Protein 8SOZ (pdb70)

Structure (mmCIF, N/CA/C/O backbone):
data_8SOZ
#
_entry.id   8SOZ
#
_cell.length_a   137.192
_cell.length_b   36.419
_cell.length_c   64.189
_cell.angle_alpha   90.00
_cell.angle_beta   108.12
_cell.angle_gamma   90.00
#
_symmetry.space_group_name_H-M   'C 1 2 1'
#
loop_
_entity.id
_entity.type
_entity.pdbx_description
1 polymer '602 single chain fragment variable'
2 polymer Interleukin-2
3 water water
#
loop_
_atom_site.group_PDB
_atom_site.id
_atom_site.type_symbol
_atom_site.label_atom_id
_atom_site.label_alt_id
_atom_site.label_comp_id
_atom_site.label_asym_id
_atom_site.label_entity_id
_atom_site.label_seq_id
_atom_site.pdbx_PDB_ins_code
_atom_site.Cartn_x
_atom_site.Cartn_y
_atom_site.Cartn_z
_atom_site.occupancy
_atom_site.B_iso_or_equiv
_atom_site.auth_seq_id
_atom_site.auth_comp_id
_atom_site.auth_asym_id
_atom_site.auth_atom_id
_atom_site.pdbx_PDB_model_num
ATOM 1 N N . GLU A 1 1 ? 33.604 27.170 19.900 1.00 55.19 1 GLU C N 1
ATOM 2 C CA . GLU A 1 1 ? 32.762 26.125 20.475 1.00 55.09 1 GLU C CA 1
ATOM 3 C C . GLU A 1 1 ? 32.644 24.934 19.531 1.00 46.85 1 GLU C C 1
ATOM 4 O O . GLU A 1 1 ? 31.943 25.004 18.522 1.00 45.96 1 GLU C O 1
ATOM 10 N N . VAL A 1 2 ? 33.313 23.840 19.888 1.00 47.20 2 VAL C N 1
ATOM 11 C CA . VAL A 1 2 ? 33.345 22.634 19.065 1.00 38.22 2 VAL C CA 1
ATOM 12 C C . VAL A 1 2 ? 32.047 21.859 19.264 1.00 38.65 2 VAL C C 1
ATOM 13 O O . VAL A 1 2 ? 31.625 21.612 20.399 1.00 40.56 2 VAL C O 1
ATOM 17 N N . GLN A 1 3 ? 31.400 21.492 18.159 1.00 33.39 3 GLN C N 1
ATOM 18 C CA . GLN A 1 3 ? 30.200 20.670 18.178 1.00 34.07 3 GLN C CA 1
ATOM 19 C C . GLN A 1 3 ? 30.212 19.711 16.996 1.00 26.27 3 GLN C C 1
ATOM 20 O O . GLN A 1 3 ? 30.618 20.095 15.900 1.00 24.71 3 GLN C O 1
ATOM 26 N N . LEU A 1 4 ? 29.738 18.476 17.222 1.00 26.09 4 LEU C N 1
ATOM 27 C CA . LEU A 1 4 ? 29.394 17.531 16.159 1.00 22.28 4 LEU C CA 1
ATOM 28 C C . LEU A 1 4 ? 27.984 17.016 16.422 1.00 25.61 4 LEU C C 1
ATOM 29 O O . LEU A 1 4 ? 27.632 16.727 17.575 1.00 26.99 4 LEU C O 1
ATOM 34 N N . GLN A 1 5 ? 27.189 16.885 15.359 1.00 22.51 5 GLN C N 1
ATOM 35 C CA . GLN A 1 5 ? 25.763 16.538 15.484 1.00 25.40 5 GLN C CA 1
ATOM 36 C C . GLN A 1 5 ? 25.390 15.511 14.418 1.00 25.77 5 GLN C C 1
ATOM 37 O O . GLN A 1 5 ? 25.391 15.836 13.224 1.00 25.14 5 GLN C O 1
ATOM 43 N N . GLU A 1 6 ? 25.041 14.286 14.828 1.00 23.73 6 GLU C N 1
ATOM 44 C CA . GLU A 1 6 ? 24.641 13.236 13.891 1.00 21.91 6 GLU C CA 1
ATOM 45 C C . GLU A 1 6 ? 23.137 13.247 13.648 1.00 26.68 6 GLU C C 1
ATOM 46 O O . GLU A 1 6 ? 22.353 13.215 14.606 1.00 26.62 6 GLU C O 1
ATOM 52 N N . SER A 1 7 ? 22.737 13.256 12.373 1.00 21.54 7 SER C N 1
ATOM 53 C CA . SER A 1 7 ? 21.332 13.088 11.988 1.00 23.42 7 SER C CA 1
ATOM 54 C C . SER A 1 7 ? 21.167 11.797 11.198 1.00 27.36 7 SER C C 1
ATOM 55 O O . SER A 1 7 ? 21.787 11.625 10.145 1.00 24.79 7 SER C O 1
ATOM 58 N N . GLY A 1 8 ? 20.314 10.902 11.691 1.00 22.73 8 GLY C N 1
ATOM 59 C CA . GLY A 1 8 ? 20.035 9.671 10.979 1.00 24.38 8 GLY C CA 1
ATOM 60 C C . GLY A 1 8 ? 18.552 9.429 10.748 1.00 28.53 8 GLY C C 1
ATOM 61 O O . GLY A 1 8 ? 17.693 10.197 11.200 1.00 28.64 8 GLY C O 1
ATOM 62 N N . PRO A 1 9 ? 18.230 8.322 10.072 1.00 24.71 9 PRO C N 1
ATOM 63 C CA . PRO A 1 9 ? 16.844 8.034 9.667 1.00 30.48 9 PRO C CA 1
ATOM 64 C C . PRO A 1 9 ? 15.953 7.403 10.730 1.00 33.46 9 PRO C C 1
ATOM 65 O O . PRO A 1 9 ? 14.750 7.233 10.476 1.00 34.57 9 PRO C O 1
ATOM 69 N N . GLY A 1 10 ? 16.484 7.073 11.904 1.00 28.22 10 GLY C N 1
ATOM 70 C CA . GLY A 1 10 ? 15.666 6.507 12.964 1.00 29.75 10 GLY C CA 1
ATOM 71 C C . GLY A 1 10 ? 15.380 5.039 12.744 1.00 30.34 10 GLY C C 1
ATOM 72 O O . GLY A 1 10 ? 15.872 4.171 13.472 1.00 29.52 10 GLY C O 1
ATOM 73 N N . LEU A 1 11 ? 14.567 4.751 11.740 1.00 29.35 11 LEU C N 1
ATOM 74 C CA . LEU A 1 11 ? 14.134 3.393 11.444 1.00 34.20 11 LEU C CA 1
ATOM 75 C C . LEU A 1 11 ? 14.372 3.155 9.959 1.00 33.83 11 LEU C C 1
ATOM 76 O O . LEU A 1 11 ? 14.033 4.014 9.139 1.00 40.75 11 LEU C O 1
ATOM 81 N N . VAL A 1 12 ? 14.983 2.014 9.614 1.00 30.87 12 VAL C N 1
ATOM 82 C CA . VAL A 1 12 ? 15.219 1.643 8.222 1.00 33.77 12 VAL C CA 1
ATOM 83 C C . VAL A 1 12 ? 14.844 0.187 8.014 1.00 36.81 12 VAL C C 1
ATOM 84 O O . VAL A 1 12 ? 15.019 -0.655 8.900 1.00 39.38 12 VAL C O 1
ATOM 88 N N . ALA A 1 13 ? 14.326 -0.109 6.808 1.00 37.09 13 ALA C N 1
ATOM 89 C CA . ALA A 1 13 ? 14.023 -1.462 6.377 1.00 41.11 13 ALA C CA 1
ATOM 90 C C . ALA A 1 13 ? 15.310 -2.207 6.018 1.00 41.29 13 ALA C C 1
ATOM 91 O O . ALA A 1 13 ? 16.276 -1.602 5.546 1.00 37.77 13 ALA C O 1
ATOM 93 N N . PRO A 1 14 ? 15.347 -3.528 6.214 1.00 42.60 14 PRO C N 1
ATOM 94 C CA . PRO A 1 14 ? 16.610 -4.258 6.018 1.00 42.57 14 PRO C CA 1
ATOM 95 C C . PRO A 1 14 ? 17.041 -4.400 4.559 1.00 47.31 14 PRO C C 1
ATOM 96 O O . PRO A 1 14 ? 18.197 -4.779 4.317 1.00 47.60 14 PRO C O 1
ATOM 100 N N . SER A 1 15 ? 16.190 -4.106 3.578 1.00 40.13 15 SER C N 1
ATOM 101 C CA . SER A 1 15 ? 16.638 -4.169 2.190 1.00 44.68 15 SER C CA 1
ATOM 102 C C . SER A 1 15 ? 17.046 -2.810 1.637 1.00 43.76 15 SER C C 1
ATOM 103 O O . SER A 1 15 ? 17.258 -2.684 0.426 1.00 46.77 15 SER C O 1
ATOM 106 N N . GLN A 1 16 ? 17.178 -1.799 2.487 1.00 38.07 16 GLN C N 1
ATOM 107 C CA . GLN A 1 16 ? 17.467 -0.437 2.061 1.00 40.46 16 GLN C CA 1
ATOM 108 C C . GLN A 1 16 ? 18.848 -0.029 2.588 1.00 36.37 16 GLN C C 1
ATOM 109 O O . GLN A 1 16 ? 19.525 -0.800 3.267 1.00 39.14 16 GLN C O 1
ATOM 115 N N . SER A 1 17 ? 19.268 1.196 2.273 1.00 33.98 17 SER C N 1
ATOM 116 C CA . SER A 1 17 ? 20.548 1.717 2.742 1.00 33.74 17 SER C CA 1
ATOM 117 C C . SER A 1 17 ? 20.351 2.624 3.957 1.00 29.70 17 SER C C 1
ATOM 118 O O . SER A 1 17 ? 19.270 3.159 4.193 1.00 36.85 17 SER C O 1
ATOM 121 N N . LEU A 1 18 ? 21.419 2.776 4.736 1.00 25.98 18 LEU C N 1
ATOM 122 C CA . LEU A 1 18 ? 21.458 3.688 5.872 1.00 26.85 18 LEU C CA 1
ATOM 123 C C . LEU A 1 18 ? 22.315 4.879 5.483 1.00 28.16 18 LEU C C 1
ATOM 124 O O . LEU A 1 18 ? 23.448 4.689 5.032 1.00 25.26 18 LEU C O 1
ATOM 129 N N . SER A 1 19 ? 21.795 6.097 5.673 1.00 23.97 19 SER C N 1
ATOM 130 C CA . SER A 1 19 ? 22.574 7.316 5.448 1.00 26.10 19 SER C CA 1
ATOM 131 C C . SER A 1 19 ? 22.518 8.199 6.687 1.00 27.07 19 SER C C 1
ATOM 132 O O . SER A 1 19 ? 21.430 8.464 7.214 1.00 24.25 19 SER C O 1
ATOM 135 N N . ILE A 1 20 ? 23.687 8.621 7.177 1.00 20.65 20 ILE C N 1
ATOM 136 C CA . ILE A 1 20 ? 23.783 9.522 8.328 1.00 21.59 20 ILE C CA 1
ATOM 137 C C . ILE A 1 20 ? 24.615 10.737 7.948 1.00 23.82 20 ILE C C 1
ATOM 138 O O . ILE A 1 20 ? 25.646 10.603 7.275 1.00 22.27 20 ILE C O 1
ATOM 143 N N . THR A 1 21 ? 24.202 11.909 8.431 1.00 19.78 21 THR C N 1
ATOM 144 C CA . THR A 1 21 ? 24.919 13.162 8.227 1.00 22.29 21 THR C CA 1
ATOM 145 C C . THR A 1 21 ? 25.489 13.661 9.552 1.00 24.27 21 THR C C 1
ATOM 146 O O . THR A 1 21 ? 24.757 13.792 10.549 1.00 26.96 21 THR C O 1
ATOM 150 N N . CYS A 1 22 ? 26.785 13.956 9.557 1.00 19.84 22 CYS C N 1
ATOM 151 C CA . CYS A 1 22 ? 27.467 14.579 10.697 1.00 19.44 22 CYS C CA 1
ATOM 152 C C . CYS A 1 22 ? 27.702 16.053 10.332 1.00 27.45 22 CYS C C 1
ATOM 153 O O . CYS A 1 22 ? 28.474 16.346 9.416 1.00 23.81 22 CYS C O 1
ATOM 156 N N . THR A 1 23 ? 27.054 16.979 11.044 1.00 24.48 23 THR C N 1
ATOM 157 C CA . THR A 1 23 ? 27.241 18.418 10.822 1.00 23.60 23 THR C CA 1
ATOM 158 C C . THR A 1 23 ? 28.141 18.955 11.933 1.00 26.07 23 THR C C 1
ATOM 159 O O . THR A 1 23 ? 27.849 18.753 13.118 1.00 25.64 23 THR C O 1
ATOM 163 N N . VAL A 1 24 ? 29.255 19.614 11.564 1.00 23.27 24 VAL C N 1
ATOM 164 C CA . VAL A 1 24 ? 30.216 20.071 12.573 1.00 23.62 24 VAL C CA 1
ATOM 165 C C . VAL A 1 24 ? 30.217 21.598 12.634 1.00 26.84 24 VAL C C 1
ATOM 166 O O . VAL A 1 24 ? 29.876 22.286 11.660 1.00 25.42 24 VAL C O 1
ATOM 170 N N . SER A 1 25 ? 30.598 22.125 13.801 1.00 25.91 25 SER C N 1
ATOM 171 C CA . SER A 1 25 ? 30.756 23.564 13.960 1.00 30.12 25 SER C CA 1
ATOM 172 C C . SER A 1 25 ? 31.932 23.851 14.877 1.00 28.54 25 SER C C 1
ATOM 173 O O . SER A 1 25 ? 32.298 23.034 15.725 1.00 28.60 25 SER C O 1
ATOM 176 N N . GLY A 1 26 ? 32.546 25.019 14.676 1.00 29.35 26 GLY C N 1
ATOM 177 C CA . GLY A 1 26 ? 33.631 25.465 15.524 1.00 31.73 26 GLY C CA 1
ATOM 178 C C . GLY A 1 26 ? 35.014 25.123 15.014 1.00 32.40 26 GLY C C 1
ATOM 179 O O . GLY A 1 26 ? 36.001 25.438 15.692 1.00 31.50 26 GLY C O 1
ATOM 180 N N . PHE A 1 27 ? 35.106 24.472 13.859 1.00 28.88 27 PHE C N 1
ATOM 181 C CA . PHE A 1 27 ? 36.351 24.038 13.239 1.00 27.42 27 PHE C CA 1
ATOM 182 C C . PHE A 1 27 ? 36.022 23.637 11.805 1.00 24.76 27 PHE C C 1
ATOM 183 O O . PHE A 1 27 ? 34.859 23.481 11.443 1.00 25.21 27 PHE C O 1
ATOM 191 N N . SER A 1 28 ? 37.071 23.450 11.002 1.00 24.54 28 SER C N 1
ATOM 192 C CA . SER A 1 28 ? 36.961 23.169 9.578 1.00 28.06 28 SER C CA 1
ATOM 193 C C . SER A 1 28 ? 37.371 21.728 9.294 1.00 20.57 28 SER C C 1
ATOM 194 O O . SER A 1 28 ? 38.341 21.227 9.883 1.00 23.66 28 SER C O 1
ATOM 197 N N . LEU A 1 29 ? 36.652 21.092 8.365 1.00 23.57 29 LEU C N 1
ATOM 198 C CA . LEU A 1 29 ? 36.986 19.741 7.918 1.00 24.06 29 LEU C CA 1
ATOM 199 C C . LEU A 1 29 ? 38.267 19.719 7.102 1.00 23.15 29 LEU C C 1
ATOM 200 O O . LEU A 1 29 ? 38.838 18.641 6.890 1.00 22.00 29 LEU C O 1
ATOM 205 N N . THR A 1 30 ? 38.727 20.884 6.635 1.00 25.76 30 THR C N 1
ATOM 206 C CA . THR A 1 30 ? 40.021 20.953 5.961 1.00 25.22 30 THR C CA 1
ATOM 207 C C . THR A 1 30 ? 41.194 20.817 6.931 1.00 29.36 30 THR C C 1
ATOM 208 O O . THR A 1 30 ? 42.336 20.669 6.476 1.00 29.06 30 THR C O 1
ATOM 212 N N . ASN A 1 31 ? 40.942 20.848 8.247 1.00 24.61 31 ASN C N 1
ATOM 213 C CA . ASN A 1 31 ? 41.987 20.807 9.261 1.00 27.22 31 ASN C CA 1
ATOM 214 C C . ASN A 1 31 ? 41.956 19.559 10.141 1.00 26.98 31 ASN C C 1
ATOM 215 O O . ASN A 1 31 ? 42.924 19.336 10.886 1.00 25.98 31 ASN C O 1
ATOM 220 N N . TYR A 1 32 ? 40.884 18.748 10.085 1.00 23.20 32 TYR C N 1
ATOM 221 C CA . TYR A 1 32 ? 40.698 17.626 11.010 1.00 23.12 32 TYR C CA 1
ATOM 222 C C . TYR A 1 32 ? 40.124 16.403 10.307 1.00 23.42 32 TYR C C 1
ATOM 223 O O . TYR A 1 32 ? 39.225 16.524 9.460 1.00 22.48 32 TYR C O 1
ATOM 232 N N . ASP A 1 33 ? 40.635 15.231 10.691 1.00 20.23 33 ASP C N 1
ATOM 233 C CA . ASP A 1 33 ? 40.073 13.950 10.271 1.00 21.70 33 ASP C CA 1
ATOM 234 C C . ASP A 1 33 ? 38.806 13.669 11.090 1.00 19.38 33 ASP C C 1
ATOM 235 O O . ASP A 1 33 ? 38.736 14.051 12.258 1.00 19.11 33 ASP C O 1
ATOM 240 N N . ILE A 1 34 ? 37.837 12.956 10.490 1.00 15.50 34 ILE C N 1
ATOM 241 C CA . ILE A 1 34 ? 36.579 12.558 11.171 1.00 14.71 34 ILE C CA 1
ATOM 242 C C . ILE A 1 34 ? 36.442 11.032 11.126 1.00 16.97 34 ILE C C 1
ATOM 243 O O . ILE A 1 34 ? 36.370 10.441 10.035 1.00 17.65 34 ILE C O 1
ATOM 248 N N . SER A 1 35 ? 36.290 10.403 12.294 1.00 17.99 35 SER C N 1
ATOM 249 C CA . SER A 1 35 ? 36.014 8.968 12.366 1.00 17.52 35 SER C CA 1
ATOM 250 C C . SER A 1 35 ? 34.521 8.713 12.571 1.00 19.29 35 SER C C 1
ATOM 251 O O . SER A 1 35 ? 33.806 9.545 13.136 1.00 20.23 35 SER C O 1
ATOM 254 N N . TRP A 1 36 ? 34.055 7.545 12.126 1.00 17.38 36 TRP C N 1
ATOM 255 C CA . TRP A 1 36 ? 32.716 7.053 12.453 1.00 19.62 36 TRP C CA 1
ATOM 256 C C . TRP A 1 36 ? 32.855 5.822 13.346 1.00 21.14 36 TRP C C 1
ATOM 257 O O . TRP A 1 36 ? 33.678 4.951 13.080 1.00 21.01 36 TRP C O 1
ATOM 268 N N . ILE A 1 37 ? 32.082 5.774 14.436 1.00 18.34 37 ILE C N 1
ATOM 269 C CA . ILE A 1 37 ? 32.083 4.667 15.388 1.00 19.79 37 ILE C CA 1
ATOM 270 C C . ILE A 1 37 ? 30.647 4.238 15.656 1.00 22.75 37 ILE C C 1
ATOM 271 O O . ILE A 1 37 ? 29.708 5.007 15.445 1.00 22.62 37 ILE C O 1
ATOM 276 N N . ARG A 1 38 ? 30.459 2.969 16.041 1.00 24.75 38 ARG C N 1
ATOM 277 C CA . ARG A 1 38 ? 29.112 2.525 16.391 1.00 20.72 38 ARG C CA 1
ATOM 278 C C . ARG A 1 38 ? 29.142 1.639 17.628 1.00 25.09 38 ARG C C 1
ATOM 279 O O . ARG A 1 38 ? 30.192 1.157 18.060 1.00 24.57 38 ARG C O 1
ATOM 287 N N . GLN A 1 39 ? 27.951 1.457 18.210 1.00 23.82 39 GLN C N 1
ATOM 288 C CA . GLN A 1 39 ? 27.792 0.730 19.467 1.00 26.49 39 GLN C CA 1
ATOM 289 C C . GLN A 1 39 ? 26.444 0.039 19.430 1.00 27.69 39 GLN C C 1
ATOM 290 O O . GLN A 1 39 ? 25.405 0.669 19.682 1.00 26.45 39 GLN C O 1
ATOM 296 N N . PRO A 1 40 ? 26.418 -1.251 19.114 1.00 29.59 40 PRO C N 1
ATOM 297 C CA . PRO A 1 40 ? 25.171 -2.003 19.204 1.00 29.67 40 PRO C CA 1
ATOM 298 C C . PRO A 1 40 ? 24.684 -2.018 20.637 1.00 34.71 40 PRO C C 1
ATOM 299 O O . PRO A 1 40 ? 25.494 -2.046 21.577 1.00 32.69 40 PRO C O 1
ATOM 303 N N . PRO A 1 41 ? 23.372 -1.963 20.850 1.00 39.10 41 PRO C N 1
ATOM 304 C CA . PRO A 1 41 ? 22.852 -1.943 22.223 1.00 40.28 41 PRO C CA 1
ATOM 305 C C . PRO A 1 41 ? 23.445 -3.075 23.054 1.00 39.91 41 PRO C C 1
ATOM 306 O O . PRO A 1 41 ? 23.520 -4.226 22.613 1.00 39.53 41 PRO C O 1
ATOM 310 N N . GLY A 1 42 ? 23.936 -2.712 24.240 1.00 41.44 42 GLY C N 1
ATOM 311 C CA . GLY A 1 42 ? 24.542 -3.638 25.180 1.00 45.10 42 GLY C CA 1
ATOM 312 C C . GLY A 1 42 ? 25.934 -4.127 24.841 1.00 43.66 42 GLY C C 1
ATOM 313 O O . GLY A 1 42 ? 26.459 -4.980 25.560 1.00 44.49 42 GLY C O 1
ATOM 314 N N . LYS A 1 43 ? 26.557 -3.622 23.781 1.00 36.52 43 LYS C N 1
ATOM 315 C CA . LYS A 1 43 ? 27.848 -4.122 23.311 1.00 36.80 43 LYS C CA 1
ATOM 316 C C . LYS A 1 43 ? 28.916 -3.024 23.426 1.00 30.06 43 LYS C C 1
ATOM 317 O O . LYS A 1 43 ? 28.664 -1.916 23.914 1.00 35.42 43 LYS C O 1
ATOM 323 N N . GLY A 1 44 ? 30.130 -3.346 22.986 1.00 32.82 44 GLY C N 1
ATOM 324 C CA . GLY A 1 44 ? 31.230 -2.404 23.045 1.00 28.88 44 GLY C CA 1
ATOM 325 C C . GLY A 1 44 ? 31.261 -1.457 21.853 1.00 28.00 44 GLY C C 1
ATOM 326 O O . GLY A 1 44 ? 30.435 -1.514 20.948 1.00 28.61 44 GLY C O 1
ATOM 327 N N . LEU A 1 45 ? 32.241 -0.561 21.881 1.00 24.35 45 LEU C N 1
ATOM 328 C CA . LEU A 1 45 ? 32.467 0.389 20.800 1.00 27.63 45 LEU C CA 1
ATOM 329 C C . LEU A 1 45 ? 33.260 -0.259 19.677 1.00 25.42 45 LEU C C 1
ATOM 330 O O . LEU A 1 45 ? 34.201 -1.017 19.932 1.00 26.02 45 LEU C O 1
ATOM 335 N N . GLU A 1 46 ? 32.895 0.055 18.430 1.00 23.05 46 GLU C N 1
ATOM 336 C CA . GLU A 1 46 ? 33.702 -0.387 17.295 1.00 24.77 46 GLU C CA 1
ATOM 337 C C . GLU A 1 46 ? 33.910 0.732 16.278 1.00 22.44 46 GLU C C 1
ATOM 338 O O . GLU A 1 46 ? 32.967 1.426 15.900 1.00 22.83 46 GLU C O 1
ATOM 344 N N . TRP A 1 47 ? 35.159 0.883 15.847 1.00 22.25 47 TRP C N 1
ATOM 345 C CA . TRP A 1 47 ? 35.540 1.866 14.834 1.00 21.26 47 TRP C CA 1
ATOM 346 C C . TRP A 1 47 ? 35.153 1.384 13.435 1.00 25.45 47 TRP C C 1
ATOM 347 O O . TRP A 1 47 ? 35.493 0.260 13.054 1.00 25.71 47 TRP C O 1
ATOM 358 N N . LEU A 1 48 ? 34.472 2.239 12.659 1.00 20.67 48 LEU C N 1
ATOM 359 C CA . LEU A 1 48 ? 34.037 1.902 11.301 1.00 21.54 48 LEU C CA 1
ATOM 360 C C . LEU A 1 48 ? 34.956 2.449 10.216 1.00 21.52 48 LEU C C 1
ATOM 361 O O . LEU A 1 48 ? 35.167 1.787 9.187 1.00 21.33 48 LEU C O 1
ATOM 366 N N . GLY A 1 49 ? 35.473 3.657 10.387 1.00 19.58 49 GLY C N 1
ATOM 367 C CA . GLY A 1 49 ? 36.341 4.217 9.368 1.00 19.60 49 GLY C CA 1
ATOM 368 C C . GLY A 1 49 ? 36.586 5.678 9.666 1.00 21.26 49 GLY C C 1
ATOM 369 O O . GLY A 1 49 ? 36.053 6.233 10.628 1.00 19.82 49 GLY C O 1
ATOM 370 N N . VAL A 1 50 ? 37.420 6.285 8.818 1.00 19.22 50 VAL C N 1
ATOM 371 C CA . VAL A 1 50 ? 37.820 7.682 8.969 1.00 18.73 50 VAL C CA 1
ATOM 372 C C . VAL A 1 50 ? 37.884 8.325 7.587 1.00 19.04 50 VAL C C 1
ATOM 373 O O . VAL A 1 50 ? 38.249 7.678 6.602 1.00 22.25 50 VAL C O 1
ATOM 377 N N . ILE A 1 51 ? 37.571 9.620 7.516 1.00 18.88 51 ILE C N 1
ATOM 378 C CA . ILE A 1 51 ? 37.800 10.397 6.292 1.00 17.55 51 ILE C CA 1
ATOM 379 C C . ILE A 1 51 ? 38.851 11.463 6.609 1.00 18.36 51 ILE C C 1
ATOM 380 O O . ILE A 1 51 ? 38.674 12.278 7.517 1.00 18.50 51 ILE C O 1
ATOM 385 N N . TRP A 1 52 ? 39.968 11.432 5.864 1.00 18.50 52 TRP C N 1
ATOM 386 C CA . TRP A 1 52 ? 41.130 12.256 6.147 1.00 20.90 52 TRP C CA 1
ATOM 387 C C . TRP A 1 52 ? 40.888 13.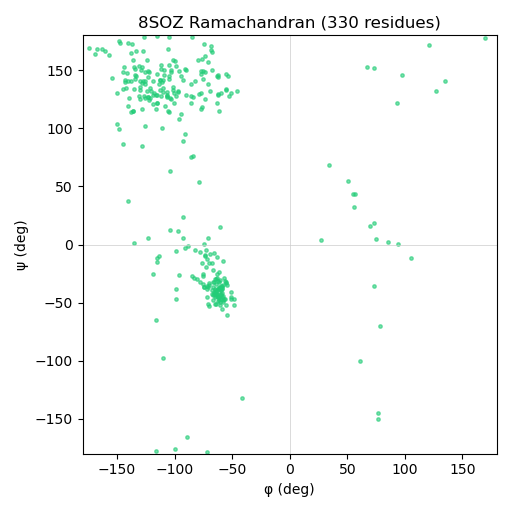702 5.703 1.00 19.64 52 TRP C C 1
ATOM 388 O O . TRP A 1 52 ? 40.024 13.978 4.866 1.00 21.51 52 TRP C O 1
ATOM 399 N N . THR A 1 53 ? 41.681 14.620 6.273 1.00 19.92 53 THR C N 1
ATOM 400 C CA . THR A 1 53 ? 41.578 16.027 5.876 1.00 21.68 53 THR C CA 1
ATOM 401 C C . THR A 1 53 ? 41.652 16.166 4.361 1.00 24.45 53 THR C C 1
ATOM 402 O O . THR A 1 53 ? 40.823 16.857 3.760 1.00 22.55 53 THR C O 1
ATOM 406 N N . GLY A 1 54 ? 42.603 15.462 3.725 1.00 21.04 54 GLY C N 1
ATOM 407 C CA . GLY A 1 54 ? 42.763 15.522 2.266 1.00 22.99 54 GLY C CA 1
ATOM 408 C C . GLY A 1 54 ? 41.688 14.807 1.440 1.00 23.58 54 GLY C C 1
ATOM 409 O O . GLY A 1 54 ? 41.721 14.896 0.203 1.00 24.58 54 GLY C O 1
ATOM 410 N N . GLY A 1 55 ? 40.741 14.100 2.074 1.00 19.97 55 GLY C N 1
ATOM 411 C CA . GLY A 1 55 ? 39.584 13.582 1.382 1.00 18.77 55 GLY C CA 1
ATOM 412 C C . GLY A 1 55 ? 39.590 12.096 1.121 1.00 20.73 55 GLY C C 1
ATOM 413 O O . GLY A 1 55 ? 38.547 11.555 0.727 1.00 23.18 55 GLY C O 1
ATOM 414 N N . GLY A 1 56 ? 40.708 11.419 1.323 1.00 20.58 56 GLY C N 1
ATOM 415 C CA . GLY A 1 56 ? 40.698 9.966 1.231 1.00 24.01 56 GLY C CA 1
ATOM 416 C C . GLY A 1 56 ? 40.039 9.348 2.452 1.00 24.53 56 GLY C C 1
ATOM 417 O O . GLY A 1 56 ? 39.740 10.027 3.433 1.00 22.15 56 GLY C O 1
ATOM 418 N N . THR A 1 57 ? 39.839 8.031 2.399 1.00 20.36 57 THR C N 1
ATOM 419 C CA . THR A 1 57 ? 39.182 7.289 3.480 1.00 22.33 57 THR C CA 1
ATOM 420 C C . THR A 1 57 ? 39.939 6.007 3.802 1.00 27.50 57 THR C C 1
ATOM 421 O O . THR A 1 57 ? 40.623 5.423 2.944 1.00 26.71 57 THR C O 1
ATOM 425 N N . ASN A 1 58 ? 39.804 5.564 5.048 1.00 19.89 58 ASN C N 1
ATOM 426 C CA . ASN A 1 58 ? 40.241 4.243 5.470 1.00 19.17 58 ASN C CA 1
ATOM 427 C C . ASN A 1 58 ? 39.095 3.595 6.219 1.00 23.09 58 ASN C C 1
ATOM 428 O O . ASN A 1 58 ? 38.381 4.266 6.975 1.00 22.63 58 ASN C O 1
ATOM 433 N N . TYR A 1 59 ? 38.914 2.288 5.998 1.00 21.62 59 TYR C N 1
ATOM 434 C CA . TYR A 1 59 ? 37.719 1.603 6.457 1.00 20.54 59 TYR C CA 1
ATOM 435 C C . TYR A 1 59 ? 38.115 0.403 7.303 1.00 21.73 59 TYR C C 1
ATOM 436 O O . TYR A 1 59 ? 39.152 -0.225 7.061 1.00 24.85 59 TYR C O 1
ATOM 445 N N . ASN A 1 60 ? 37.271 0.076 8.287 1.00 24.34 60 ASN C N 1
ATOM 446 C CA . ASN A 1 60 ? 37.360 -1.208 8.985 1.00 22.73 60 ASN C CA 1
ATOM 447 C C . ASN A 1 60 ? 37.190 -2.353 7.979 1.00 27.03 60 ASN C C 1
ATOM 448 O O . ASN A 1 60 ? 36.244 -2.357 7.189 1.00 23.91 60 ASN C O 1
ATOM 453 N N . SER A 1 61 ? 38.116 -3.325 8.022 1.00 29.06 61 SER C N 1
ATOM 454 C CA . SER A 1 61 ? 38.149 -4.409 7.036 1.00 30.73 61 SER C CA 1
ATOM 455 C C . SER A 1 61 ? 36.840 -5.178 6.936 1.00 31.17 61 SER C C 1
ATOM 456 O O . SER A 1 61 ? 36.494 -5.672 5.854 1.00 34.17 61 SER C O 1
ATOM 459 N N . GLY A 1 62 ? 36.102 -5.308 8.040 1.00 31.19 62 GLY C N 1
ATOM 460 C CA . GLY A 1 62 ? 34.876 -6.078 8.010 1.00 30.18 62 GLY C CA 1
ATOM 461 C C . GLY A 1 62 ? 33.699 -5.390 7.359 1.00 33.05 62 GLY C C 1
ATOM 462 O O . GLY A 1 62 ? 32.713 -6.061 7.029 1.00 35.64 62 GLY C O 1
ATOM 463 N N . PHE A 1 63 ? 33.772 -4.069 7.167 1.00 27.25 63 PHE C N 1
ATOM 464 C CA . PHE A 1 63 ? 32.692 -3.287 6.583 1.00 26.63 63 PHE C CA 1
ATOM 465 C C . PHE A 1 63 ? 33.052 -2.692 5.227 1.00 25.18 63 PHE C C 1
ATOM 466 O O . PHE A 1 63 ? 32.160 -2.174 4.558 1.00 24.68 63 PHE C O 1
ATOM 474 N N . MET A 1 64 ? 34.328 -2.753 4.812 1.00 21.52 64 MET C N 1
ATOM 475 C CA . MET A 1 64 ? 34.812 -1.905 3.723 1.00 21.23 64 MET C CA 1
ATOM 476 C C . MET A 1 64 ? 33.897 -1.938 2.497 1.00 21.41 64 MET C C 1
ATOM 477 O O . MET A 1 64 ? 33.512 -0.890 1.963 1.00 21.18 64 MET C O 1
ATOM 482 N N . SER A 1 65 ? 33.571 -3.137 2.000 1.00 18.98 65 SER C N 1
ATOM 483 C CA . SER A 1 65 ? 32.891 -3.204 0.716 1.00 18.59 65 SER C CA 1
ATOM 484 C C . SER A 1 65 ? 31.477 -2.615 0.745 1.00 18.31 65 SER C C 1
ATOM 485 O O . SER A 1 65 ? 30.971 -2.230 -0.310 1.00 21.70 65 SER C O 1
ATOM 488 N N . ARG A 1 66 ? 30.828 -2.511 1.911 1.00 18.96 66 ARG C N 1
ATOM 489 C CA . ARG A 1 66 ? 29.479 -1.951 1.936 1.00 19.94 66 ARG C CA 1
ATOM 490 C C . ARG A 1 66 ? 29.406 -0.511 2.466 1.00 18.74 66 ARG C C 1
ATOM 491 O O . ARG A 1 66 ? 28.294 -0.003 2.669 1.00 21.96 66 ARG C O 1
ATOM 499 N N . LEU A 1 67 ? 30.530 0.179 2.604 1.00 20.19 67 LEU C N 1
ATOM 500 C CA . LEU A 1 67 ? 30.581 1.509 3.196 1.00 21.91 67 LEU C CA 1
ATOM 501 C C . LEU A 1 67 ? 31.031 2.548 2.172 1.00 24.90 67 LEU C C 1
ATOM 502 O O . LEU A 1 67 ? 31.863 2.276 1.298 1.00 25.36 67 LEU C O 1
ATOM 507 N N . SER A 1 68 ? 30.494 3.758 2.301 1.00 20.45 68 SER C N 1
ATOM 508 C CA . SER A 1 68 ? 30.977 4.912 1.558 1.00 21.27 68 SER C CA 1
ATOM 509 C C . SER A 1 68 ? 30.940 6.098 2.509 1.00 25.16 68 SER C C 1
ATOM 510 O O . SER A 1 68 ? 29.874 6.429 3.037 1.00 26.32 68 SER C O 1
ATOM 513 N N . ILE A 1 69 ? 32.102 6.698 2.757 1.00 21.49 69 ILE C N 1
ATOM 514 C CA . ILE A 1 69 ? 32.222 7.910 3.568 1.00 17.09 69 ILE C CA 1
ATOM 515 C C . ILE A 1 69 ? 32.723 9.036 2.678 1.00 22.88 69 ILE C C 1
ATOM 516 O O . ILE A 1 69 ? 33.738 8.882 1.974 1.00 21.53 69 ILE C O 1
ATOM 521 N N . THR A 1 70 ? 32.014 10.163 2.711 1.00 20.29 70 THR C N 1
ATOM 522 C CA . THR A 1 70 ? 32.334 11.324 1.880 1.00 17.31 70 THR C CA 1
ATOM 523 C C . THR A 1 70 ? 32.114 12.573 2.712 1.00 22.58 70 THR C C 1
ATOM 524 O O . THR A 1 70 ? 31.593 12.511 3.829 1.00 19.74 70 THR C O 1
ATOM 528 N N . LYS A 1 71 ? 32.494 13.726 2.150 1.00 19.09 71 LYS C N 1
ATOM 529 C CA . LYS A 1 71 ? 32.280 14.965 2.888 1.00 18.51 71 LYS C CA 1
ATOM 530 C C . LYS A 1 71 ? 32.224 16.151 1.956 1.00 21.08 71 LYS C C 1
ATOM 531 O O . LYS A 1 71 ? 32.660 16.104 0.797 1.00 22.91 71 LYS C O 1
ATOM 537 N N . ASP A 1 72 ? 31.687 17.230 2.515 1.00 21.04 72 ASP C N 1
ATOM 538 C CA . ASP A 1 72 ? 31.507 18.514 1.848 1.00 21.95 72 ASP C CA 1
ATOM 539 C C . ASP A 1 72 ? 32.190 19.540 2.754 1.00 26.65 72 ASP C C 1
ATOM 540 O O . ASP A 1 72 ? 31.641 19.919 3.793 1.00 24.00 72 ASP C O 1
ATOM 545 N N . ASN A 1 73 ? 33.404 19.963 2.375 1.00 22.68 73 ASN C N 1
ATOM 546 C CA . ASN A 1 73 ? 34.195 20.838 3.240 1.00 23.45 73 ASN C CA 1
ATOM 547 C C . ASN A 1 73 ? 33.500 22.182 3.427 1.00 28.08 73 ASN C C 1
ATOM 548 O O . ASN A 1 73 ? 33.657 22.831 4.467 1.00 29.26 73 ASN C O 1
ATOM 553 N N . SER A 1 74 ? 32.725 22.615 2.426 1.00 28.18 74 SER C N 1
ATOM 554 C CA . SER A 1 74 ? 32.101 23.930 2.474 1.00 25.83 74 SER C CA 1
ATOM 555 C C . SER A 1 74 ? 30.835 23.940 3.311 1.00 29.00 74 SER C C 1
ATOM 556 O O . SER A 1 74 ? 30.488 24.986 3.865 1.00 27.95 74 SER C O 1
ATOM 559 N N . LYS A 1 75 ? 30.124 22.817 3.386 1.00 25.93 75 LYS C N 1
ATOM 560 C CA . LYS A 1 75 ? 28.942 22.706 4.244 1.00 23.65 75 LYS C CA 1
ATOM 561 C C . LYS A 1 75 ? 29.264 22.200 5.649 1.00 27.56 75 LYS C C 1
ATOM 562 O O . LYS A 1 75 ? 28.353 22.134 6.489 1.00 26.37 75 LYS C O 1
ATOM 568 N N . SER A 1 76 ? 30.525 21.864 5.923 1.00 23.65 76 SER C N 1
ATOM 569 C CA . SER A 1 76 ? 30.945 21.277 7.202 1.00 25.05 76 SER C CA 1
ATOM 570 C C . SER A 1 76 ? 30.146 20.014 7.520 1.00 26.08 76 SER C C 1
ATOM 571 O O . SER A 1 76 ? 29.711 19.810 8.656 1.00 26.31 76 SER C O 1
ATOM 574 N N . GLN A 1 77 ? 29.955 19.158 6.517 1.00 22.19 77 GLN C N 1
ATOM 575 C CA . GLN A 1 77 ? 29.173 17.945 6.694 1.00 21.63 77 GLN C CA 1
ATOM 576 C C . GLN A 1 77 ? 29.959 16.730 6.239 1.00 24.89 77 GLN C C 1
ATOM 577 O O . GLN A 1 77 ? 30.653 16.788 5.222 1.00 20.85 77 GLN C O 1
ATOM 583 N N . VAL A 1 78 ? 29.837 15.632 6.996 1.00 21.91 78 VAL C N 1
ATOM 584 C CA . VAL A 1 78 ? 30.394 14.326 6.633 1.00 20.29 78 VAL C CA 1
ATOM 585 C C . VAL A 1 78 ? 29.230 13.353 6.510 1.00 22.39 78 VAL C C 1
ATOM 586 O O . VAL A 1 78 ? 28.298 13.387 7.324 1.00 19.31 78 VAL C O 1
ATOM 590 N N . PHE A 1 79 ? 29.297 12.464 5.518 1.00 19.97 79 PHE C N 1
ATOM 591 C CA . PHE A 1 79 ? 28.210 11.556 5.170 1.00 22.15 79 PHE C CA 1
ATOM 592 C C . PHE A 1 79 ? 28.692 10.114 5.282 1.00 24.11 79 PHE C C 1
ATOM 593 O O . PHE A 1 79 ? 29.725 9.750 4.708 1.00 25.91 79 PHE C O 1
ATOM 601 N N . LEU A 1 80 ? 27.967 9.304 6.047 1.00 18.22 80 LEU C N 1
ATOM 602 C CA . LEU A 1 80 ? 28.179 7.861 6.104 1.00 21.89 80 LEU C CA 1
ATOM 603 C C . LEU A 1 80 ? 27.037 7.183 5.370 1.00 20.53 80 LEU C C 1
ATOM 604 O O . LEU A 1 80 ? 25.869 7.455 5.662 1.00 21.56 80 LEU C O 1
ATOM 609 N N . LYS A 1 81 ? 27.356 6.307 4.407 1.00 19.43 81 LYS C N 1
ATOM 610 C CA . LYS A 1 81 ? 26.339 5.502 3.747 1.00 22.98 81 LYS C CA 1
ATOM 611 C C . LYS A 1 81 ? 26.733 4.037 3.905 1.00 22.14 81 LYS C C 1
ATOM 612 O O . LYS A 1 81 ? 27.903 3.690 3.722 1.00 24.28 81 LYS C O 1
ATOM 618 N N . MET A 1 82 ? 25.780 3.195 4.322 1.00 19.52 82 MET C N 1
ATOM 619 C CA . MET A 1 82 ? 26.037 1.772 4.519 1.00 21.66 82 MET C CA 1
ATOM 620 C C . MET A 1 82 ? 24.959 0.957 3.828 1.00 26.16 82 MET C C 1
ATOM 621 O O . MET A 1 82 ? 23.758 1.203 4.022 1.00 26.03 82 MET C O 1
ATOM 626 N N . ASN A 1 83 ? 25.393 0.014 2.991 1.00 25.50 83 ASN C N 1
ATOM 627 C CA . ASN A 1 83 ? 24.506 -0.815 2.182 1.00 27.96 83 ASN C CA 1
ATOM 628 C C . ASN A 1 83 ? 24.422 -2.230 2.772 1.00 25.93 83 ASN C C 1
ATOM 629 O O . ASN A 1 83 ? 25.063 -2.557 3.781 1.00 25.32 83 ASN C O 1
ATOM 634 N N . SER A 1 84 ? 23.603 -3.075 2.130 1.00 34.07 84 SER C N 1
ATOM 635 C CA . SER A 1 84 ? 23.462 -4.488 2.514 1.00 35.75 84 SER C CA 1
ATOM 636 C C . SER A 1 84 ? 23.202 -4.637 4.009 1.00 31.97 84 SER C C 1
ATOM 637 O O . SER A 1 84 ? 23.929 -5.334 4.729 1.00 33.09 84 SER C O 1
ATOM 640 N N . LEU A 1 85 ? 22.172 -3.947 4.485 1.00 38.19 85 LEU C N 1
ATOM 641 C CA . LEU A 1 85 ? 21.963 -3.867 5.921 1.00 35.61 85 LEU C CA 1
ATOM 642 C C . LEU A 1 85 ? 21.579 -5.219 6.494 1.00 42.80 85 LEU C C 1
ATOM 643 O O . LEU A 1 85 ? 20.969 -6.058 5.825 1.00 45.31 85 LEU C O 1
ATOM 648 N N . GLN A 1 86 ? 21.964 -5.425 7.747 1.00 45.21 86 GLN C N 1
ATOM 649 C CA . GLN A 1 86 ? 21.549 -6.569 8.533 1.00 45.43 86 GLN C CA 1
ATOM 650 C C . GLN A 1 86 ? 20.890 -6.061 9.807 1.00 49.56 86 GLN C C 1
ATOM 651 O O . GLN A 1 86 ? 21.091 -4.913 10.214 1.00 39.33 86 GLN C O 1
ATOM 657 N N . THR A 1 87 ? 20.072 -6.918 10.427 1.00 47.44 87 THR C N 1
ATOM 658 C CA . THR A 1 87 ? 19.563 -6.578 11.750 1.00 46.60 87 THR C CA 1
ATOM 659 C C . THR A 1 87 ? 20.711 -6.317 12.724 1.00 42.57 87 THR C C 1
ATOM 660 O O . THR A 1 87 ? 20.576 -5.495 13.634 1.00 44.10 87 THR C O 1
ATOM 664 N N . ASP A 1 88 ? 21.865 -6.963 12.511 1.00 46.57 88 ASP C N 1
ATOM 665 C CA . ASP A 1 88 ? 23.063 -6.696 13.307 1.00 44.20 88 ASP C CA 1
ATOM 666 C C . ASP A 1 88 ? 23.509 -5.236 13.265 1.00 38.90 88 ASP C C 1
ATOM 667 O O . ASP A 1 88 ? 24.341 -4.838 14.087 1.00 36.94 88 ASP C O 1
ATOM 672 N N . ASP A 1 89 ? 22.998 -4.437 12.329 1.00 35.02 89 ASP C N 1
ATOM 673 C CA . ASP A 1 89 ? 23.445 -3.056 12.146 1.00 36.16 89 ASP C CA 1
ATOM 674 C C . ASP A 1 89 ? 22.687 -2.050 13.003 1.00 32.75 89 ASP C C 1
ATOM 675 O O . ASP A 1 89 ? 22.998 -0.852 12.951 1.00 31.04 89 ASP C O 1
ATOM 680 N N . THR A 1 90 ? 21.713 -2.496 13.791 1.00 28.33 90 THR C N 1
ATOM 681 C CA . THR A 1 90 ? 21.082 -1.628 14.774 1.00 27.79 90 THR C CA 1
ATOM 682 C C . THR A 1 90 ? 22.114 -1.198 15.810 1.00 27.61 90 THR C C 1
ATOM 683 O O . THR A 1 90 ? 22.720 -2.041 16.474 1.00 29.32 90 THR C O 1
ATOM 687 N N . ALA A 1 91 ? 22.322 0.111 15.949 1.00 25.93 91 ALA C N 1
ATOM 688 C CA . ALA A 1 91 ? 23.407 0.629 16.782 1.00 26.49 91 ALA C CA 1
ATOM 689 C C . ALA A 1 91 ? 23.219 2.125 16.953 1.00 24.39 91 ALA C C 1
ATOM 690 O O . ALA A 1 91 ? 22.506 2.766 16.174 1.00 26.43 91 ALA C O 1
ATOM 692 N N . ILE A 1 92 ? 23.916 2.682 17.943 1.00 24.80 92 ILE C N 1
ATOM 693 C CA . ILE A 1 92 ? 24.131 4.128 18.012 1.00 23.82 92 ILE C CA 1
ATOM 694 C C . ILE A 1 92 ? 25.361 4.454 17.169 1.00 26.60 92 ILE C C 1
ATOM 695 O O . ILE A 1 92 ? 26.439 3.895 17.414 1.00 24.67 92 ILE C O 1
ATOM 700 N N . TYR A 1 93 ? 25.226 5.414 16.246 1.00 25.12 93 TYR C N 1
ATOM 701 C CA . TYR A 1 93 ? 26.334 5.842 15.379 1.00 21.13 93 TYR C CA 1
ATOM 702 C C . TYR A 1 93 ? 26.847 7.218 15.824 1.00 22.39 93 TYR C C 1
ATOM 703 O O . TYR A 1 93 ? 26.059 8.150 16.018 1.00 23.04 93 TYR C O 1
ATOM 712 N N . TYR A 1 94 ? 28.177 7.340 15.977 1.00 20.38 94 TYR C N 1
ATOM 713 C CA . TYR A 1 94 ? 28.833 8.571 16.439 1.00 22.08 94 TYR C CA 1
ATOM 714 C C . TYR A 1 94 ? 29.850 9.023 15.401 1.00 20.21 94 TYR C C 1
ATOM 715 O O . TYR A 1 94 ? 30.525 8.195 14.793 1.00 20.74 94 TYR C O 1
ATOM 724 N N . CYS A 1 95 ? 29.987 10.340 15.235 1.00 21.12 95 CYS C N 1
ATOM 725 C CA . CYS A 1 95 ? 31.126 10.888 14.508 1.00 20.57 95 CYS C CA 1
ATOM 726 C C . CYS A 1 95 ? 32.043 11.579 15.510 1.00 18.99 95 CYS C C 1
ATOM 727 O O . CYS A 1 95 ? 31.597 12.054 16.566 1.00 22.56 95 CYS C O 1
ATOM 730 N N . VAL A 1 96 ? 33.351 11.597 15.197 1.00 16.59 96 VAL C N 1
ATOM 731 C CA . VAL A 1 96 ? 34.396 11.962 16.151 1.00 18.62 96 VAL C CA 1
ATOM 732 C C . VAL A 1 96 ? 35.432 12.818 15.435 1.00 21.74 96 VAL C C 1
ATOM 733 O O . VAL A 1 96 ? 35.955 12.403 14.394 1.00 19.92 96 VAL C O 1
ATOM 737 N N . ARG A 1 97 ? 35.729 14.011 15.979 1.00 18.06 97 ARG C N 1
ATOM 738 C CA . ARG A 1 97 ? 36.857 14.805 15.491 1.00 19.58 97 ARG C CA 1
ATOM 739 C C . ARG A 1 97 ? 38.138 14.179 16.018 1.00 21.61 97 ARG C C 1
ATOM 740 O O . ARG A 1 97 ? 38.343 14.101 17.236 1.00 22.72 97 ARG C O 1
ATOM 748 N N . GLN A 1 98 ? 38.997 13.727 15.113 1.00 19.95 98 GLN C N 1
ATOM 749 C CA . GLN A 1 98 ? 40.140 12.899 15.485 1.00 27.25 98 GLN C CA 1
ATOM 750 C C . GLN A 1 98 ? 41.440 13.700 15.469 1.00 26.48 98 GLN C C 1
ATOM 751 O O . GLN A 1 98 ? 42.383 13.415 14.700 1.00 31.36 98 GLN C O 1
ATOM 757 N N . GLY A 1 99 ? 41.502 14.699 16.352 1.00 27.30 99 GLY C N 1
ATOM 758 C CA . GLY A 1 99 ? 42.748 15.370 16.678 1.00 32.25 99 GLY C CA 1
ATOM 759 C C . GLY A 1 99 ? 43.484 14.696 17.827 1.00 31.69 99 GLY C C 1
ATOM 760 O O . GLY A 1 99 ? 43.195 13.561 18.216 1.00 32.07 99 GLY C O 1
ATOM 761 N N . ARG A 1 100 ? 44.461 15.422 18.377 1.00 28.23 100 ARG C N 1
ATOM 762 C CA . ARG A 1 100 ? 45.180 14.926 19.555 1.00 29.06 100 ARG C CA 1
ATOM 763 C C . ARG A 1 100 ? 44.236 14.673 20.725 1.00 32.49 100 ARG C C 1
ATOM 764 O O . ARG A 1 100 ? 44.410 13.702 21.473 1.00 33.31 100 ARG C O 1
ATOM 772 N N . THR A 1 101 ? 43.239 15.539 20.904 1.00 29.01 101 THR C N 1
ATOM 773 C CA . THR A 1 101 ? 42.190 15.368 21.909 1.00 32.95 101 THR C CA 1
ATOM 774 C C . THR A 1 101 ? 40.870 15.085 21.191 1.00 28.87 101 THR C C 1
ATOM 775 O O . THR A 1 101 ? 40.230 16.019 20.686 1.00 32.91 101 THR C O 1
ATOM 779 N N . PRO A 1 102 ? 40.425 13.829 21.108 1.00 26.78 102 PRO C N 1
ATOM 780 C CA . PRO A 1 102 ? 39.203 13.527 20.346 1.00 28.34 102 PRO C CA 1
ATOM 781 C C . PRO A 1 102 ? 37.973 14.205 20.931 1.00 28.93 102 PRO C C 1
ATOM 782 O O . PRO A 1 102 ? 37.840 14.361 22.147 1.00 28.59 102 PRO C O 1
ATOM 786 N N . TYR A 1 103 ? 37.068 14.615 20.042 1.00 24.53 103 TYR C N 1
ATOM 787 C CA . TYR A 1 103 ? 35.816 15.258 20.411 1.00 26.31 103 TYR C CA 1
ATOM 788 C C . TYR A 1 103 ? 34.658 14.509 19.774 1.00 27.80 103 TYR C C 1
ATOM 789 O O . TYR A 1 103 ? 34.627 14.353 18.555 1.00 24.30 103 TYR C O 1
ATOM 798 N N . TRP A 1 104 ? 33.683 14.089 20.583 1.00 26.97 104 TRP C N 1
ATOM 799 C CA . TRP A 1 104 ? 32.640 13.179 20.129 1.00 28.42 104 TRP C CA 1
ATOM 800 C C . TRP A 1 104 ? 31.315 13.905 19.918 1.00 28.29 104 TRP C C 1
ATOM 801 O O . TRP A 1 104 ? 30.970 14.823 20.672 1.00 27.26 104 TRP C O 1
ATOM 812 N N . GLY A 1 105 ? 30.557 13.469 18.908 1.00 24.84 105 GLY C N 1
ATOM 813 C CA . GLY A 1 105 ? 29.173 13.860 18.771 1.00 24.20 105 GLY C CA 1
ATOM 814 C C . GLY A 1 105 ? 28.296 13.185 19.826 1.00 26.97 105 GLY C C 1
ATOM 815 O O . GLY A 1 105 ? 28.752 12.411 20.666 1.00 29.04 105 GLY C O 1
ATOM 816 N N . GLN A 1 106 ? 26.994 13.472 19.741 1.00 31.75 106 GLN C N 1
ATOM 817 C CA . GLN A 1 106 ? 26.006 12.942 20.683 1.00 33.93 106 GLN C CA 1
ATOM 818 C C . GLN A 1 106 ? 25.636 11.489 20.403 1.00 33.74 106 GLN C C 1
ATOM 819 O O . GLN A 1 106 ? 25.284 10.748 21.331 1.00 34.58 106 GLN C O 1
ATOM 825 N N . GLY A 1 107 ? 25.650 11.080 19.137 1.00 23.59 107 GLY C N 1
ATOM 826 C CA . GLY A 1 107 ? 25.346 9.708 18.757 1.00 26.63 107 GLY C CA 1
ATOM 827 C C . GLY A 1 107 ? 23.884 9.476 18.408 1.00 35.27 107 GLY C C 1
ATOM 828 O O . GLY A 1 107 ? 23.019 9.710 19.256 1.00 40.35 107 GLY C O 1
ATOM 829 N N . THR A 1 108 ? 23.558 9.004 17.207 1.00 27.09 108 THR C N 1
ATOM 830 C CA . THR A 1 108 ? 22.163 8.808 16.810 1.00 27.50 108 THR C CA 1
ATOM 831 C C . THR A 1 108 ? 21.836 7.317 16.702 1.00 27.31 108 THR C C 1
ATOM 832 O O . THR A 1 108 ? 22.612 6.531 16.151 1.00 23.21 108 THR C O 1
ATOM 836 N N . LEU A 1 109 ? 20.691 6.917 17.258 1.00 28.31 109 LEU C N 1
ATOM 837 C CA . LEU A 1 109 ? 20.295 5.510 17.221 1.00 23.77 109 LEU C CA 1
ATOM 838 C C . LEU A 1 109 ? 19.606 5.200 15.902 1.00 28.56 109 LEU C C 1
ATOM 839 O O . LEU A 1 109 ? 18.649 5.882 15.520 1.00 28.16 109 LEU C O 1
ATOM 844 N N . VAL A 1 110 ? 20.086 4.175 15.203 1.00 23.18 110 VAL C N 1
ATOM 845 C CA . VAL A 1 110 ? 19.457 3.691 13.976 1.00 25.06 110 VAL C CA 1
ATOM 846 C C . VAL A 1 110 ? 19.040 2.254 14.220 1.00 29.88 110 VAL C C 1
ATOM 847 O O . VAL A 1 110 ? 19.880 1.404 14.538 1.00 30.82 110 VAL C O 1
ATOM 851 N N . THR A 1 111 ? 17.748 1.986 14.085 1.00 30.24 111 THR C N 1
ATOM 852 C CA . THR A 1 111 ? 17.194 0.654 14.257 1.00 31.45 111 THR C CA 1
ATOM 853 C C . THR A 1 111 ? 16.871 0.048 12.897 1.00 33.78 111 THR C C 1
ATOM 854 O O . THR A 1 111 ? 16.163 0.662 12.093 1.00 34.61 111 THR C O 1
ATOM 858 N N . VAL A 1 112 ? 17.392 -1.145 12.642 1.00 34.09 112 VAL C N 1
ATOM 859 C CA . VAL A 1 112 ? 17.086 -1.885 11.425 1.00 37.11 112 VAL C CA 1
ATOM 860 C C . VAL A 1 112 ? 16.015 -2.909 11.767 1.00 40.18 112 VAL C C 1
ATOM 861 O O . VAL A 1 112 ? 16.158 -3.669 12.735 1.00 41.09 112 VAL C O 1
ATOM 865 N N . SER A 1 113 ? 14.934 -2.916 10.994 1.00 42.44 113 SER C N 1
ATOM 866 C CA . SER A 1 113 ? 13.881 -3.925 11.153 1.00 48.68 113 SER C CA 1
ATOM 867 C C . SER A 1 113 ? 14.386 -5.348 10.932 1.00 53.49 113 SER C C 1
ATOM 868 O O . SER A 1 113 ? 15.134 -5.618 9.988 1.00 53.26 113 SER C O 1
ATOM 871 N N . ASP A 1 135 ? 46.972 -5.740 11.584 1.00 56.30 135 ASP C N 1
ATOM 872 C CA . ASP A 1 135 ? 46.239 -4.854 12.488 1.00 54.66 135 ASP C CA 1
ATOM 873 C C . ASP A 1 135 ? 46.797 -4.897 13.910 1.00 56.79 135 ASP C C 1
ATOM 874 O O . ASP A 1 135 ? 47.160 -5.961 14.413 1.00 51.90 135 ASP C O 1
ATOM 879 N N . ILE A 1 136 ? 46.853 -3.736 14.556 1.00 51.76 136 ILE C N 1
ATOM 880 C CA . ILE A 1 136 ? 47.261 -3.658 15.955 1.00 48.59 136 ILE C CA 1
ATOM 881 C C . ILE A 1 136 ? 46.090 -4.114 16.814 1.00 50.48 136 ILE C C 1
ATOM 882 O O . ILE A 1 136 ? 45.026 -3.485 16.812 1.00 45.37 136 ILE C O 1
ATOM 887 N N . GLN A 1 137 ? 46.277 -5.209 17.543 1.00 47.22 137 GLN C N 1
ATOM 888 C CA . GLN A 1 137 ? 45.251 -5.674 18.461 1.00 48.48 137 GLN C CA 1
ATOM 889 C C . GLN A 1 137 ? 45.495 -5.066 19.829 1.00 43.53 137 GLN C C 1
ATOM 890 O O . GLN A 1 137 ? 46.632 -4.767 20.208 1.00 40.37 137 GLN C O 1
ATOM 896 N N . VAL A 1 138 ? 44.410 -4.880 20.574 1.00 42.28 138 VAL C N 1
ATOM 897 C CA . VAL A 1 138 ? 44.468 -4.132 21.824 1.00 36.83 138 VAL C CA 1
ATOM 898 C C . VAL A 1 138 ? 43.655 -4.888 22.871 1.00 39.76 138 VAL C C 1
ATOM 899 O O . VAL A 1 138 ? 42.433 -5.025 22.730 1.00 39.45 138 VAL C O 1
ATOM 903 N N . THR A 1 139 ? 44.323 -5.389 23.912 1.00 39.02 139 THR C N 1
ATOM 904 C CA . THR A 1 139 ? 43.675 -6.224 24.925 1.00 36.74 139 THR C CA 1
ATOM 905 C C . THR A 1 139 ? 43.546 -5.456 26.231 1.00 33.16 139 THR C C 1
ATOM 906 O O . THR A 1 139 ? 44.552 -5.073 26.837 1.00 31.89 139 THR C O 1
ATOM 910 N N . GLN A 1 140 ? 42.302 -5.271 26.669 1.00 30.44 140 GLN C N 1
ATOM 911 C CA . GLN A 1 140 ? 41.948 -4.523 27.868 1.00 33.90 140 GLN C CA 1
ATOM 912 C C . GLN A 1 140 ? 41.667 -5.485 29.024 1.00 35.08 140 GLN C C 1
ATOM 913 O O . GLN A 1 140 ? 40.886 -6.431 28.870 1.00 35.37 140 GLN C O 1
ATOM 919 N N . SER A 1 141 ? 42.303 -5.202 30.182 1.00 33.46 141 SER C N 1
ATOM 920 C CA . SER A 1 141 ? 42.457 -5.842 31.501 1.00 45.10 141 SER C CA 1
ATOM 921 C C . SER A 1 141 ? 41.194 -6.489 32.091 1.00 49.49 141 SER C C 1
ATOM 922 O O . SER A 1 141 ? 40.605 -7.290 31.354 1.00 58.02 141 SER C O 1
ATOM 925 N N . PRO A 1 142 ? 40.754 -6.314 33.360 1.00 40.74 142 PRO C N 1
ATOM 926 C CA . PRO A 1 142 ? 39.491 -6.963 33.717 1.00 45.76 142 PRO C CA 1
ATOM 927 C C . PRO A 1 142 ? 38.392 -6.599 32.742 1.00 41.67 142 PRO C C 1
ATOM 928 O O . PRO A 1 142 ? 38.178 -5.426 32.429 1.00 44.09 142 PRO C O 1
ATOM 932 N N . SER A 1 143 ? 37.736 -7.634 32.216 1.00 35.42 143 SER C N 1
ATOM 933 C CA . SER A 1 143 ? 36.448 -7.450 31.569 1.00 41.00 143 SER C CA 1
ATOM 934 C C . SER A 1 143 ? 35.452 -6.786 32.506 1.00 36.35 143 SER C C 1
ATOM 935 O O . SER A 1 143 ? 34.552 -6.071 32.048 1.00 35.46 143 SER C O 1
ATOM 938 N N . SER A 1 144 ? 35.573 -7.038 33.811 1.00 37.29 144 SER C N 1
ATOM 939 C CA . SER A 1 144 ? 34.670 -6.455 34.799 1.00 37.09 144 SER C CA 1
ATOM 940 C C . SER A 1 144 ? 35.375 -6.372 36.148 1.00 39.61 144 SER C C 1
ATOM 941 O O . SER A 1 144 ? 36.179 -7.248 36.487 1.00 43.00 144 SER C O 1
ATOM 944 N N . LEU A 1 145 ? 35.089 -5.295 36.893 1.00 37.42 145 LEU C N 1
ATOM 945 C CA . LEU A 1 145 ? 35.606 -5.054 38.238 1.00 40.18 145 LEU C CA 1
ATOM 946 C C . LEU A 1 145 ? 34.447 -4.795 39.188 1.00 40.48 145 LEU C C 1
ATOM 947 O O . LEU A 1 145 ? 33.542 -4.030 38.863 1.00 36.02 145 LEU C O 1
ATOM 952 N N . SER A 1 146 ? 34.501 -5.369 40.391 1.00 43.01 146 SER C N 1
ATOM 953 C CA . SER A 1 146 ? 33.377 -5.268 41.330 1.00 43.45 146 SER C CA 1
ATOM 954 C C . SER A 1 146 ? 33.850 -4.776 42.701 1.00 49.47 146 SER C C 1
ATOM 955 O O . SER A 1 146 ? 34.112 -5.580 43.598 1.00 58.57 146 SER C O 1
ATOM 958 N N . VAL A 1 147 ? 33.954 -3.467 42.887 1.00 40.98 147 VAL C N 1
ATOM 959 C CA . VAL A 1 147 ? 34.799 -2.950 43.956 1.00 43.21 147 VAL C CA 1
ATOM 960 C C . VAL A 1 147 ? 33.997 -2.554 45.189 1.00 43.22 147 VAL C C 1
ATOM 961 O O . VAL A 1 147 ? 32.780 -2.751 45.250 1.00 44.43 147 VAL C O 1
ATOM 965 N N . SER A 1 148 ? 34.699 -2.002 46.178 1.00 46.68 148 SER C N 1
ATOM 966 C CA . SER A 1 148 ? 34.120 -1.330 47.332 1.00 44.51 148 SER C CA 1
ATOM 967 C C . SER A 1 148 ? 34.265 0.172 47.134 1.00 46.45 148 SER C C 1
ATOM 968 O O . SER A 1 148 ? 35.206 0.627 46.478 1.00 44.68 148 SER C O 1
ATOM 971 N N . LEU A 1 149 ? 33.331 0.941 47.701 1.00 48.38 149 LEU C N 1
ATOM 972 C CA . LEU A 1 149 ? 33.484 2.392 47.736 1.00 47.56 149 LEU C CA 1
ATOM 973 C C . LEU A 1 149 ? 34.827 2.743 48.357 1.00 50.09 149 LEU C C 1
ATOM 974 O O . LEU A 1 149 ? 35.307 2.060 49.262 1.00 44.33 149 LEU C O 1
ATOM 979 N N . GLY A 1 150 ? 35.442 3.807 47.860 1.00 49.13 150 GLY C N 1
ATOM 980 C CA . GLY A 1 150 ? 36.858 3.968 48.108 1.00 47.73 150 GLY C CA 1
ATOM 981 C C . GLY A 1 150 ? 37.568 3.004 47.183 1.00 51.49 150 GLY C C 1
ATOM 982 O O . GLY A 1 150 ? 37.078 2.762 46.082 1.00 58.89 150 GLY C O 1
ATOM 983 N N . ASP A 1 151 ? 38.682 2.421 47.610 1.00 52.12 151 ASP C N 1
ATOM 984 C CA . ASP A 1 151 ? 39.476 1.525 46.767 1.00 48.25 151 ASP C CA 1
ATOM 985 C C . ASP A 1 151 ? 40.136 2.213 45.586 1.00 45.86 151 ASP C C 1
ATOM 986 O O . ASP A 1 151 ? 39.638 3.206 45.041 1.00 47.17 151 ASP C O 1
ATOM 991 N N . ARG A 1 152 ? 41.247 1.618 45.175 1.00 43.97 152 ARG C N 1
ATOM 992 C CA . ARG A 1 152 ? 42.079 2.046 44.065 1.00 43.26 152 ARG C CA 1
ATOM 993 C C . ARG A 1 152 ? 42.176 0.885 43.085 1.00 41.61 152 ARG C C 1
ATOM 994 O O . ARG A 1 152 ? 42.513 -0.234 43.488 1.00 40.67 152 ARG C O 1
ATOM 1002 N N . VAL A 1 153 ? 41.854 1.127 41.815 1.00 33.05 153 VAL C N 1
ATOM 1003 C CA . VAL A 1 153 ? 41.858 0.063 40.818 1.00 36.02 153 VAL C CA 1
ATOM 1004 C C . VAL A 1 153 ? 42.680 0.478 39.611 1.00 36.94 153 VAL C C 1
ATOM 1005 O O . VAL A 1 153 ? 42.824 1.667 39.312 1.00 35.81 153 VAL C O 1
ATOM 1009 N N . THR A 1 154 ? 43.227 -0.526 38.929 1.00 34.27 154 THR C N 1
ATOM 1010 C CA . THR A 1 154 ? 44.012 -0.347 37.714 1.00 36.11 154 THR C CA 1
ATOM 1011 C C . THR A 1 154 ? 43.358 -1.117 36.579 1.00 38.79 154 THR C C 1
ATOM 1012 O O . THR A 1 154 ? 42.954 -2.274 36.756 1.00 37.91 154 THR C O 1
ATOM 1016 N N . ILE A 1 155 ? 43.257 -0.472 35.419 1.00 32.09 155 ILE C N 1
ATOM 1017 C CA . ILE A 1 155 ? 42.815 -1.092 34.181 1.00 30.20 155 ILE C CA 1
ATOM 1018 C C . ILE A 1 155 ? 43.973 -1.005 33.197 1.00 29.66 155 ILE C C 1
ATOM 1019 O O . ILE A 1 155 ? 44.549 0.067 33.018 1.00 31.10 155 ILE C O 1
ATOM 1024 N N . THR A 1 156 ? 44.314 -2.117 32.569 1.00 28.23 156 THR C N 1
ATOM 1025 C CA . THR A 1 156 ? 45.429 -2.118 31.630 1.00 30.10 156 THR C CA 1
ATOM 1026 C C . THR A 1 156 ? 44.936 -2.334 30.204 1.00 34.51 156 THR C C 1
ATOM 1027 O O . THR A 1 156 ? 43.897 -2.956 29.964 1.00 35.64 156 THR C O 1
ATOM 1031 N N . CYS A 1 157 ? 45.696 -1.778 29.261 1.00 32.75 157 CYS C N 1
ATOM 1032 C CA . CYS A 1 157 ? 45.420 -1.859 27.834 1.00 33.23 157 CYS C CA 1
ATOM 1033 C C . CYS A 1 157 ? 46.766 -2.149 27.184 1.00 34.13 157 CYS C C 1
ATOM 1034 O O . CYS A 1 157 ? 47.693 -1.337 27.292 1.00 33.95 157 CYS C O 1
ATOM 1037 N N . LYS A 1 158 ? 46.910 -3.322 26.576 1.00 35.50 158 LYS C N 1
ATOM 1038 C CA . LYS A 1 158 ? 48.187 -3.729 25.994 1.00 38.72 158 LYS C CA 1
ATOM 1039 C C . LYS A 1 158 ? 48.039 -3.989 24.500 1.00 36.61 158 LYS C C 1
ATOM 1040 O O . LYS A 1 158 ? 47.130 -4.709 24.080 1.00 37.58 158 LYS C O 1
ATOM 1046 N N . ALA A 1 159 ? 48.956 -3.419 23.708 1.00 38.69 159 ALA C N 1
ATOM 1047 C CA . ALA A 1 159 ? 48.887 -3.416 22.252 1.00 37.83 159 ALA C CA 1
ATOM 1048 C C . ALA A 1 159 ? 49.875 -4.413 21.659 1.00 42.30 159 ALA C C 1
ATOM 1049 O O . ALA A 1 159 ? 50.891 -4.736 22.277 1.00 44.14 159 ALA C O 1
ATOM 1051 N N . SER A 1 160 ? 49.565 -4.885 20.441 1.00 42.83 160 SER C N 1
ATOM 1052 C CA . SER A 1 160 ? 50.431 -5.843 19.746 1.00 43.95 160 SER C CA 1
ATOM 1053 C C . SER A 1 160 ? 51.811 -5.265 19.468 1.00 47.46 160 SER C C 1
ATOM 1054 O O . SER A 1 160 ? 52.796 -6.008 19.404 1.00 49.94 160 SER C O 1
ATOM 1057 N N . LYS A 1 161 ? 51.897 -3.957 19.240 1.00 45.64 161 LYS C N 1
ATOM 1058 C CA . LYS A 1 161 ? 53.165 -3.326 18.909 1.00 44.06 161 LYS C CA 1
ATOM 1059 C C . LYS A 1 161 ? 53.171 -1.912 19.467 1.00 44.42 161 LYS C C 1
ATOM 1060 O O . LYS A 1 161 ? 52.169 -1.433 20.008 1.00 42.42 161 LYS C O 1
ATOM 1066 N N . ASP A 1 162 ? 54.330 -1.258 19.358 1.00 42.20 162 ASP C N 1
ATOM 1067 C CA . ASP A 1 162 ? 54.480 0.111 19.838 1.00 41.03 162 ASP C CA 1
ATOM 1068 C C . ASP A 1 162 ? 53.435 1.015 19.202 1.00 38.27 162 ASP C C 1
ATOM 1069 O O . ASP A 1 162 ? 53.209 0.962 17.990 1.00 37.41 162 ASP C O 1
ATOM 1074 N N . ILE A 1 163 ? 52.778 1.833 20.028 1.00 35.20 163 ILE C N 1
ATOM 1075 C CA . ILE A 1 163 ? 51.801 2.790 19.530 1.00 31.81 163 ILE C CA 1
ATOM 1076 C C . ILE A 1 163 ? 52.136 4.222 19.929 1.00 32.02 163 ILE C C 1
ATOM 1077 O O . ILE A 1 163 ? 51.341 5.124 19.677 1.00 28.01 163 ILE C O 1
ATOM 1082 N N . TYR A 1 164 ? 53.297 4.448 20.560 1.00 32.10 164 TYR C N 1
ATOM 1083 C CA . TYR A 1 164 ? 53.884 5.788 20.697 1.00 32.94 164 TYR C CA 1
ATOM 1084 C C . TYR A 1 164 ? 52.926 6.773 21.375 1.00 29.73 164 TYR C C 1
ATOM 1085 O O . TYR A 1 164 ? 52.784 7.933 20.964 1.00 26.77 164 TYR C O 1
ATOM 1094 N N . ASN A 1 165 ? 52.265 6.302 22.437 1.00 30.47 165 ASN C N 1
ATOM 1095 C CA . ASN A 1 165 ? 51.369 7.082 23.285 1.00 29.27 165 ASN C CA 1
ATOM 1096 C C . ASN A 1 165 ? 50.066 7.482 22.588 1.00 27.66 165 ASN C C 1
ATOM 1097 O O . ASN A 1 165 ? 49.359 8.369 23.072 1.00 26.23 165 ASN C O 1
ATOM 1102 N N . ARG A 1 166 ? 49.715 6.848 21.465 1.00 30.01 166 ARG C N 1
ATOM 1103 C CA . ARG A 1 166 ? 48.468 7.155 20.752 1.00 26.39 166 ARG C CA 1
ATOM 1104 C C . ARG A 1 166 ? 47.340 6.329 21.380 1.00 28.05 166 ARG C C 1
ATOM 1105 O O . ARG A 1 166 ? 46.866 5.332 20.836 1.00 27.71 166 ARG C O 1
ATOM 1113 N N . LEU A 1 167 ? 46.907 6.772 22.549 1.00 24.55 167 LEU C N 1
ATOM 1114 C CA . LEU A 1 167 ? 45.993 5.963 23.346 1.00 26.27 167 LEU C CA 1
ATOM 1115 C C . LEU A 1 167 ? 45.110 6.894 24.155 1.00 27.26 167 LEU C C 1
ATOM 1116 O O . LEU A 1 167 ? 45.617 7.794 24.831 1.00 30.70 167 LEU C O 1
ATOM 1121 N N . ALA A 1 168 ? 43.797 6.668 24.095 1.00 23.61 168 ALA C N 1
ATOM 1122 C CA . ALA A 1 168 ? 42.824 7.448 24.839 1.00 24.22 168 ALA C CA 1
ATOM 1123 C C . ALA A 1 168 ? 42.012 6.520 25.731 1.00 26.74 168 ALA C C 1
ATOM 1124 O O . ALA A 1 168 ? 41.803 5.355 25.400 1.00 23.87 168 ALA C O 1
ATOM 1126 N N . TRP A 1 169 ? 41.590 7.044 26.876 1.00 26.04 169 TRP C N 1
ATOM 1127 C CA . TRP A 1 169 ? 40.684 6.368 27.803 1.00 26.82 169 TRP C CA 1
ATOM 1128 C C . TRP A 1 169 ? 39.349 7.097 27.884 1.00 25.66 169 TRP C C 1
ATOM 1129 O O . TRP A 1 169 ? 39.307 8.335 27.951 1.00 25.61 169 TRP C O 1
ATOM 1140 N N . TYR A 1 170 ? 38.261 6.318 27.910 1.00 23.52 170 TYR C N 1
ATOM 1141 C CA . TYR A 1 170 ? 36.892 6.826 27.872 1.00 22.10 170 TYR C CA 1
ATOM 1142 C C . TYR A 1 170 ? 36.054 6.228 28.984 1.00 26.72 170 TYR C C 1
ATOM 1143 O O . TYR A 1 170 ? 36.241 5.069 29.359 1.00 27.55 170 TYR C O 1
ATOM 1152 N N . GLN A 1 171 ? 35.074 7.006 29.441 1.00 24.07 171 GLN C N 1
ATOM 1153 C CA . GLN A 1 171 ? 34.098 6.592 30.447 1.00 25.90 171 GLN C CA 1
ATOM 1154 C C . GLN A 1 171 ? 32.711 6.664 29.833 1.00 26.24 171 GLN C C 1
ATOM 1155 O O . GLN A 1 171 ? 32.334 7.710 29.299 1.00 28.78 171 GLN C O 1
ATOM 1161 N N . GLN A 1 172 ? 31.934 5.583 29.939 1.00 28.00 172 GLN C N 1
ATOM 1162 C CA . GLN A 1 172 ? 30.568 5.588 29.413 1.00 28.43 172 GLN C CA 1
ATOM 1163 C C . GLN A 1 172 ? 29.579 5.093 30.452 1.00 31.63 172 GLN C C 1
ATOM 1164 O O . GLN A 1 172 ? 29.704 3.970 30.951 1.00 31.83 172 GLN C O 1
ATOM 1170 N N . LYS A 1 173 ? 28.601 5.886 30.712 1.00 37.42 173 LYS C N 1
ATOM 1171 C CA . LYS A 1 173 ? 27.470 5.648 31.587 1.00 37.99 173 LYS C CA 1
ATOM 1172 C C . LYS A 1 173 ? 26.219 5.379 30.766 1.00 45.10 173 LYS C C 1
ATOM 1173 O O . LYS A 1 173 ? 26.030 5.973 29.699 1.00 41.61 173 LYS C O 1
ATOM 1179 N N . PRO A 1 174 ? 25.387 4.459 31.254 1.00 45.63 174 PRO C N 1
ATOM 1180 C CA . PRO A 1 174 ? 24.188 4.052 30.511 1.00 48.29 174 PRO C CA 1
ATOM 1181 C C . PRO A 1 174 ? 23.417 5.239 29.954 1.00 47.13 174 PRO C C 1
ATOM 1182 O O . PRO A 1 174 ? 23.175 6.231 30.645 1.00 48.03 174 PRO C O 1
ATOM 1186 N N . GLY A 1 175 ? 23.066 5.142 28.675 1.00 48.40 175 GLY C N 1
ATOM 1187 C CA . GLY A 1 175 ? 22.276 6.170 28.033 1.00 49.91 175 GLY C CA 1
ATOM 1188 C C . GLY A 1 175 ? 23.002 7.458 27.728 1.00 46.89 175 GLY C C 1
ATOM 1189 O O . GLY A 1 175 ? 22.350 8.480 27.506 1.00 52.03 175 GLY C O 1
ATOM 1190 N N . ASN A 1 176 ? 24.333 7.449 27.709 1.00 47.43 176 ASN C N 1
ATOM 1191 C CA . ASN A 1 176 ? 25.104 8.640 27.372 1.00 43.60 176 ASN C CA 1
ATOM 1192 C C . ASN A 1 176 ? 26.244 8.270 26.433 1.00 38.19 176 ASN C C 1
ATOM 1193 O O . ASN A 1 176 ? 26.662 7.113 26.353 1.00 36.48 176 ASN C O 1
ATOM 1198 N N . ALA A 1 177 ? 26.739 9.274 25.717 1.00 37.07 177 ALA C N 1
ATOM 1199 C CA . ALA A 1 177 ? 27.905 9.077 24.882 1.00 34.81 177 ALA C CA 1
ATOM 1200 C C . ALA A 1 177 ? 29.144 8.901 25.753 1.00 31.24 177 ALA C C 1
ATOM 1201 O O . ALA A 1 177 ? 29.179 9.350 26.907 1.00 34.09 177 ALA C O 1
ATOM 1203 N N . PRO A 1 178 ? 30.184 8.263 25.218 1.00 27.36 178 PRO C N 1
ATOM 1204 C CA . PRO A 1 178 ? 31.427 8.145 25.982 1.00 24.05 178 PRO C CA 1
ATOM 1205 C C . PRO A 1 178 ? 32.022 9.511 26.261 1.00 31.09 178 PRO C C 1
ATOM 1206 O O . PRO A 1 178 ? 31.908 10.441 25.459 1.00 29.43 178 PRO C O 1
ATOM 1210 N N . ARG A 1 179 ? 32.655 9.626 27.427 1.00 29.75 179 ARG C N 1
ATOM 1211 C CA . ARG A 1 179 ? 33.364 10.831 27.842 1.00 27.91 179 ARG C CA 1
ATOM 1212 C C . ARG A 1 179 ? 34.870 10.575 27.839 1.00 28.72 179 ARG C C 1
ATOM 1213 O O . ARG A 1 179 ? 35.334 9.575 28.396 1.00 28.05 179 ARG C O 1
ATOM 1221 N N . LEU A 1 180 ? 35.624 11.478 27.218 1.00 27.06 180 LEU C N 1
ATOM 1222 C CA . LEU A 1 180 ? 37.075 11.365 27.187 1.00 26.63 180 LEU C CA 1
ATOM 1223 C C . LEU A 1 180 ? 37.654 11.707 28.554 1.00 28.12 180 LEU C C 1
ATOM 1224 O O . LEU A 1 180 ? 37.380 12.778 29.107 1.00 28.76 180 LEU C O 1
ATOM 1229 N N . LEU A 1 181 ? 38.450 10.793 29.099 1.00 28.80 181 LEU C N 1
ATOM 1230 C CA . LEU A 1 181 ? 39.151 11.021 30.360 1.00 27.32 181 LEU C CA 1
ATOM 1231 C C . LEU A 1 181 ? 40.598 11.444 30.129 1.00 29.50 181 LEU C C 1
ATOM 1232 O O . LEU A 1 181 ? 41.066 12.416 30.731 1.00 33.38 181 LEU C O 1
ATOM 1237 N N . ILE A 1 182 ? 41.304 10.738 29.241 1.00 28.60 182 ILE C N 1
ATOM 1238 C CA . ILE A 1 182 ? 42.753 10.844 29.064 1.00 29.94 182 ILE C CA 1
ATOM 1239 C C . ILE A 1 182 ? 43.058 10.734 27.578 1.00 31.96 182 ILE C C 1
ATOM 1240 O O . ILE A 1 182 ? 42.549 9.831 26.908 1.00 31.79 182 ILE C O 1
ATOM 1245 N N . SER A 1 183 ? 43.919 11.610 27.058 1.00 31.20 183 SER C N 1
ATOM 1246 C CA . SER A 1 183 ? 44.417 11.435 25.700 1.00 31.41 183 SER C CA 1
ATOM 1247 C C . SER A 1 183 ? 45.940 11.490 25.694 1.00 31.44 183 SER C C 1
ATOM 1248 O O . SER A 1 183 ? 46.572 11.884 26.677 1.00 34.12 183 SER C O 1
ATOM 1251 N N . GLY A 1 184 ? 46.523 11.071 24.569 1.00 32.06 184 GLY C N 1
ATOM 1252 C CA . GLY A 1 184 ? 47.974 10.947 24.472 1.00 31.84 184 GLY C CA 1
ATOM 1253 C C . GLY A 1 184 ? 48.585 10.060 25.540 1.00 33.97 184 GLY C C 1
ATOM 1254 O O . GLY A 1 184 ? 49.707 10.322 25.987 1.00 31.23 184 GLY C O 1
ATOM 1255 N N . ALA A 1 185 ? 47.854 9.033 25.984 1.00 32.07 185 ALA C N 1
ATOM 1256 C CA . ALA A 1 185 ? 48.293 8.052 26.983 1.00 30.96 185 ALA C CA 1
ATOM 1257 C C . ALA A 1 185 ? 48.342 8.595 28.413 1.00 33.90 185 ALA C C 1
ATOM 1258 O O . ALA A 1 185 ? 48.023 7.862 29.362 1.00 32.82 185 ALA C O 1
ATOM 1260 N N . THR A 1 186 ? 48.720 9.867 28.598 1.00 31.61 186 THR C N 1
ATOM 1261 C CA . THR A 1 186 ? 48.968 10.370 29.945 1.00 34.62 186 THR C CA 1
ATOM 1262 C C . THR A 1 186 ? 48.368 11.734 30.254 1.00 37.93 186 THR C C 1
ATOM 1263 O O . THR A 1 186 ? 48.566 12.224 31.368 1.00 34.30 186 THR C O 1
ATOM 1267 N N . SER A 1 187 ? 47.653 12.367 29.325 1.00 35.72 187 SER C N 1
ATOM 1268 C CA . SER A 1 187 ? 47.244 13.758 29.475 1.00 33.91 187 SER C CA 1
ATOM 1269 C C . SER A 1 187 ? 45.821 13.811 30.029 1.00 38.78 187 SER C C 1
ATOM 1270 O O . SER A 1 187 ? 44.857 13.510 29.317 1.00 35.73 187 SER C O 1
ATOM 1273 N N . LEU A 1 188 ? 45.690 14.208 31.294 1.00 33.02 188 LEU C N 1
ATOM 1274 C CA . LEU A 1 188 ? 44.365 14.381 31.887 1.00 39.09 188 LEU C CA 1
ATOM 1275 C C . LEU A 1 188 ? 43.580 15.462 31.147 1.00 40.42 188 LEU C C 1
ATOM 1276 O O . LEU A 1 188 ? 44.081 16.568 30.934 1.00 39.08 188 LEU C O 1
ATOM 1281 N N . GLU A 1 189 ? 42.345 15.147 30.756 1.00 38.29 189 GLU C N 1
ATOM 1282 C CA . GLU A 1 189 ? 41.545 16.107 30.014 1.00 43.03 189 GLU C CA 1
ATOM 1283 C C . GLU A 1 189 ? 40.915 17.151 30.924 1.00 47.59 189 GLU C C 1
ATOM 1284 O O . GLU A 1 189 ? 40.758 16.959 32.132 1.00 49.73 189 GLU C O 1
ATOM 1290 N N . THR A 1 190 ? 40.562 18.278 30.306 1.00 50.43 190 THR C N 1
ATOM 1291 C CA . THR A 1 190 ? 39.975 19.403 31.018 1.00 54.27 190 THR C CA 1
ATOM 1292 C C . THR A 1 190 ? 38.647 18.990 31.644 1.00 49.87 190 THR C C 1
ATOM 1293 O O . THR A 1 190 ? 37.790 18.400 30.981 1.00 51.89 190 THR C O 1
ATOM 1297 N N . GLY A 1 191 ? 38.494 19.264 32.937 1.00 50.56 191 GLY C N 1
ATOM 1298 C CA . GLY A 1 191 ? 37.256 18.979 33.634 1.00 46.34 191 GLY C CA 1
ATOM 1299 C C . GLY A 1 191 ? 37.114 17.577 34.183 1.00 43.49 191 GLY C C 1
ATOM 1300 O O . GLY A 1 191 ? 36.063 17.263 34.755 1.00 46.53 191 GLY C O 1
ATOM 1301 N N . VAL A 1 192 ? 38.119 16.728 34.037 1.00 42.92 192 VAL C N 1
ATOM 1302 C CA . VAL A 1 192 ? 38.072 15.340 34.497 1.00 39.55 192 VAL C CA 1
ATOM 1303 C C . VAL A 1 192 ? 38.748 15.265 35.863 1.00 35.71 192 VAL C C 1
ATOM 1304 O O . VAL A 1 192 ? 39.844 15.824 36.025 1.00 35.03 192 VAL C O 1
ATOM 1308 N N . PRO A 1 193 ? 38.141 14.622 36.863 1.00 38.64 193 PRO C N 1
ATOM 1309 C CA . PRO A 1 193 ? 38.716 14.617 38.221 1.00 38.93 193 PRO C CA 1
ATOM 1310 C C . PRO A 1 193 ? 40.152 14.105 38.255 1.00 38.68 193 PRO C C 1
ATOM 1311 O O . PRO A 1 193 ? 40.534 13.208 37.501 1.00 33.25 193 PRO C O 1
ATOM 1315 N N . SER A 1 194 ? 40.950 14.653 39.173 1.00 36.87 194 SER C N 1
ATOM 1316 C CA . SER A 1 194 ? 42.331 14.192 39.198 1.00 36.63 194 SER C CA 1
ATOM 1317 C C . SER A 1 194 ? 42.472 12.804 39.805 1.00 40.61 194 SER C C 1
ATOM 1318 O O . SER A 1 194 ? 43.605 12.313 39.902 1.00 39.07 194 SER C O 1
ATOM 1321 N N . ARG A 1 195 ? 41.370 12.175 40.231 1.00 36.42 195 ARG C N 1
ATOM 1322 C CA . ARG A 1 195 ? 41.410 10.780 40.657 1.00 35.61 195 ARG C CA 1
ATOM 1323 C C . ARG A 1 195 ? 41.704 9.829 39.510 1.00 36.56 195 ARG C C 1
ATOM 1324 O O . ARG A 1 195 ? 42.026 8.663 39.767 1.00 37.08 195 ARG C O 1
ATOM 1332 N N . PHE A 1 196 ? 41.575 10.289 38.265 1.00 34.96 196 PHE C N 1
ATOM 1333 C CA . PHE A 1 196 ? 41.879 9.500 37.079 1.00 32.97 196 PHE C CA 1
ATOM 1334 C C . PHE A 1 196 ? 43.282 9.848 36.605 1.00 34.78 196 PHE C C 1
ATOM 1335 O O . PHE A 1 196 ? 43.625 11.029 36.485 1.00 37.00 196 PHE C O 1
ATOM 1343 N N . SER A 1 197 ? 44.090 8.826 36.337 1.00 31.93 197 SER C N 1
ATOM 1344 C CA . SER A 1 197 ? 45.456 9.047 35.885 1.00 31.67 197 SER C CA 1
ATOM 1345 C C . SER A 1 197 ? 45.825 7.998 34.854 1.00 33.68 197 SER C C 1
ATOM 1346 O O . SER A 1 197 ? 45.484 6.823 35.007 1.00 33.44 197 SER C O 1
ATOM 1349 N N . GLY A 1 198 ? 46.532 8.425 33.811 1.00 30.72 198 GLY C N 1
ATOM 1350 C CA . GLY A 1 198 ? 47.012 7.528 32.767 1.00 33.93 198 GLY C CA 1
ATOM 1351 C C . GLY A 1 198 ? 48.528 7.435 32.797 1.00 32.16 198 GLY C C 1
ATOM 1352 O O . GLY A 1 198 ? 49.212 8.425 33.060 1.00 37.28 198 GLY C O 1
ATOM 1353 N N . SER A 1 199 ? 49.047 6.238 32.552 1.00 29.81 199 SER C N 1
ATOM 1354 C CA . SER A 1 199 ? 50.492 6.032 32.493 1.00 35.01 199 SER C CA 1
ATOM 1355 C C . SER A 1 199 ? 50.793 4.924 31.499 1.00 37.25 199 SER C C 1
ATOM 1356 O O . SER A 1 199 ? 49.893 4.279 30.960 1.00 37.67 199 SER C O 1
ATOM 1359 N N . GLY A 1 200 ? 52.077 4.702 31.261 1.00 40.40 200 GLY C N 1
ATOM 1360 C CA . GLY A 1 200 ? 52.533 3.645 30.382 1.00 40.66 200 GLY C CA 1
ATOM 1361 C C . GLY A 1 200 ? 53.354 4.188 29.230 1.00 39.69 200 GLY C C 1
ATOM 1362 O O . GLY A 1 200 ? 53.465 5.393 29.011 1.00 43.59 200 GLY C O 1
ATOM 1363 N N . SER A 1 201 ? 53.941 3.253 28.489 1.00 42.84 201 SER C N 1
ATOM 1364 C CA . SER A 1 201 ? 54.705 3.607 27.301 1.00 40.00 201 SER C CA 1
ATOM 1365 C C . SER A 1 201 ? 54.840 2.381 26.415 1.00 41.81 201 SER C C 1
ATOM 1366 O O . SER A 1 201 ? 54.567 1.250 26.832 1.00 39.98 201 SER C O 1
ATOM 1369 N N . GLY A 1 202 ? 55.270 2.625 25.181 1.00 38.67 202 GLY C N 1
ATOM 1370 C CA . GLY A 1 202 ? 55.432 1.559 24.217 1.00 43.15 202 GLY C CA 1
ATOM 1371 C C . GLY A 1 202 ? 54.136 0.834 23.914 1.00 42.70 202 GLY C C 1
ATOM 1372 O O . GLY A 1 202 ? 53.299 1.324 23.133 1.00 36.90 202 GLY C O 1
ATOM 1373 N N . LYS A 1 203 ? 53.968 -0.339 24.544 1.00 40.50 203 LYS C N 1
ATOM 1374 C CA . LYS A 1 203 ? 52.865 -1.247 24.255 1.00 38.51 203 LYS C CA 1
ATOM 1375 C C . LYS A 1 203 ? 51.886 -1.452 25.407 1.00 40.86 203 LYS C C 1
ATOM 1376 O O . LYS A 1 203 ? 50.804 -1.989 25.164 1.00 39.47 203 LYS C O 1
ATOM 1382 N N . ASP A 1 204 ? 52.232 -1.068 26.642 1.00 36.73 204 ASP C N 1
ATOM 1383 C CA . ASP A 1 204 ? 51.392 -1.323 27.816 1.00 38.78 204 ASP C CA 1
ATOM 1384 C C . ASP A 1 204 ? 51.052 -0.022 28.533 1.00 34.61 204 ASP C C 1
ATOM 1385 O O . ASP A 1 204 ? 51.946 0.739 28.908 1.00 37.63 204 ASP C O 1
ATOM 1390 N N . TYR A 1 205 ? 49.755 0.198 28.754 1.00 34.41 205 TYR C N 1
ATOM 1391 C CA . TYR A 1 205 ? 49.202 1.450 29.252 1.00 31.58 205 TYR C CA 1
ATOM 1392 C C . TYR A 1 205 ? 48.201 1.116 30.354 1.00 32.07 205 TYR C C 1
ATOM 1393 O O . TYR A 1 205 ? 47.595 0.043 30.347 1.00 33.35 205 TYR C O 1
ATOM 1402 N N . THR A 1 206 ? 48.046 2.028 31.308 1.00 30.41 206 THR C N 1
ATOM 1403 C CA . THR A 1 206 ? 47.201 1.764 32.470 1.00 28.44 206 THR C CA 1
ATOM 1404 C C . THR A 1 206 ? 46.367 2.988 32.800 1.00 28.35 206 THR C C 1
ATOM 1405 O O . THR A 1 206 ? 46.838 4.123 32.693 1.00 29.95 206 THR C O 1
ATOM 1409 N N . LEU A 1 207 ? 45.118 2.741 33.184 1.00 28.82 207 LEU C N 1
ATOM 1410 C CA . LEU A 1 207 ? 44.240 3.739 33.784 1.00 29.38 207 LEU C CA 1
ATOM 1411 C C . LEU A 1 207 ? 44.121 3.417 35.265 1.00 30.46 207 LEU C C 1
ATOM 1412 O O . LEU A 1 207 ? 43.814 2.275 35.629 1.00 31.74 207 LEU C O 1
ATOM 1417 N N . THR A 1 208 ? 44.378 4.408 36.110 1.00 31.57 208 THR C N 1
ATOM 1418 C CA . THR A 1 208 ? 44.270 4.259 37.562 1.00 33.56 208 THR C CA 1
ATOM 1419 C C . THR A 1 208 ? 43.174 5.176 38.073 1.00 32.11 208 THR C C 1
ATOM 1420 O O . THR A 1 208 ? 43.154 6.363 37.734 1.00 32.56 208 THR C O 1
ATOM 1424 N N . ILE A 1 209 ? 42.244 4.626 38.860 1.00 33.28 209 ILE C N 1
ATOM 1425 C CA . ILE A 1 209 ? 41.257 5.423 39.587 1.00 34.86 209 ILE C CA 1
ATOM 1426 C C . ILE A 1 209 ? 41.508 5.228 41.076 1.00 39.62 209 ILE C C 1
ATOM 1427 O O . ILE A 1 209 ? 41.368 4.109 41.590 1.00 36.98 209 ILE C O 1
ATOM 1432 N N . THR A 1 210 ? 41.870 6.311 41.762 1.00 38.12 210 THR C N 1
ATOM 1433 C CA . THR A 1 210 ? 42.106 6.296 43.203 1.00 41.16 210 THR C CA 1
ATOM 1434 C C . THR A 1 210 ? 40.858 6.751 43.948 1.00 44.77 210 THR C C 1
ATOM 1435 O O . THR A 1 210 ? 40.115 7.609 43.464 1.00 44.05 210 THR C O 1
ATOM 1439 N N . SER A 1 211 ? 40.676 6.212 45.166 1.00 44.02 211 SER C N 1
ATOM 1440 C CA . SER A 1 211 ? 39.505 6.457 46.009 1.00 45.08 211 SER C CA 1
ATOM 1441 C C . SER A 1 211 ? 38.247 6.641 45.171 1.00 47.60 211 SER C C 1
ATOM 1442 O O . SER A 1 211 ? 37.700 7.747 45.088 1.00 43.53 211 SER C O 1
ATOM 1445 N N . LEU A 1 212 ? 37.796 5.569 44.532 1.00 45.74 212 LEU C N 1
ATOM 1446 C CA . LEU A 1 212 ? 36.723 5.711 43.569 1.00 43.82 212 LEU C CA 1
ATOM 1447 C C . LEU A 1 212 ? 35.406 5.958 44.292 1.00 46.85 212 LEU C C 1
ATOM 1448 O O . LEU A 1 212 ? 35.263 5.708 45.497 1.00 44.25 212 LEU C O 1
ATOM 1453 N N . GLN A 1 213 ? 34.437 6.473 43.538 1.00 44.77 213 GLN C N 1
ATOM 1454 C CA . GLN A 1 213 ? 33.244 7.077 44.105 1.00 45.45 213 GLN C CA 1
ATOM 1455 C C . GLN A 1 213 ? 32.018 6.545 43.366 1.00 47.06 213 GLN C C 1
ATOM 1456 O O . GLN A 1 213 ? 32.130 5.900 42.319 1.00 40.12 213 GLN C O 1
ATOM 1462 N N . THR A 1 214 ? 30.835 6.776 43.945 1.00 45.41 214 THR C N 1
ATOM 1463 C CA . THR A 1 214 ? 29.605 6.301 43.322 1.00 46.60 214 THR C CA 1
ATOM 1464 C C . THR A 1 214 ? 29.464 6.804 41.878 1.00 44.46 214 THR C C 1
ATOM 1465 O O . THR A 1 214 ? 28.956 6.070 41.019 1.00 40.11 214 THR C O 1
ATOM 1469 N N . GLU A 1 215 ? 29.962 8.019 41.578 1.00 42.95 215 GLU C N 1
ATOM 1470 C CA . GLU A 1 215 ? 29.991 8.612 40.235 1.00 41.44 215 GLU C CA 1
ATOM 1471 C C . GLU A 1 215 ? 30.890 7.874 39.249 1.00 44.57 215 GLU C C 1
ATOM 1472 O O . GLU A 1 215 ? 30.878 8.208 38.056 1.00 42.07 215 GLU C O 1
ATOM 1478 N N . ASP A 1 216 ? 31.653 6.887 39.700 1.00 40.95 216 ASP C N 1
ATOM 1479 C CA . ASP A 1 216 ? 32.611 6.195 38.855 1.00 37.12 216 ASP C CA 1
ATOM 1480 C C . ASP A 1 216 ? 32.082 4.867 38.325 1.00 38.02 216 ASP C C 1
ATOM 1481 O O . ASP A 1 216 ? 32.765 4.223 37.525 1.00 35.23 216 ASP C O 1
ATOM 1486 N N . VAL A 1 217 ? 30.892 4.435 38.758 1.00 31.99 217 VAL C N 1
ATOM 1487 C CA . VAL A 1 217 ? 30.231 3.265 38.175 1.00 31.75 217 VAL C CA 1
ATOM 1488 C C . VAL A 1 217 ? 29.944 3.511 36.703 1.00 31.54 217 VAL C C 1
ATOM 1489 O O . VAL A 1 217 ? 29.133 4.376 36.361 1.00 33.61 217 VAL C O 1
ATOM 1493 N N . ALA A 1 218 ? 30.588 2.732 35.831 1.00 30.52 218 ALA C N 1
ATOM 1494 C CA . ALA A 1 218 ? 30.606 3.009 34.400 1.00 33.18 218 ALA C CA 1
ATOM 1495 C C . ALA A 1 218 ? 31.305 1.853 33.689 1.00 31.47 218 ALA C C 1
ATOM 1496 O O . ALA A 1 218 ? 31.928 0.998 34.323 1.00 30.37 218 ALA C O 1
ATOM 1498 N N . THR A 1 219 ? 31.212 1.839 32.359 1.00 29.14 219 THR C N 1
ATOM 1499 C CA . THR A 1 219 ? 32.084 0.977 31.571 1.00 28.03 219 THR C CA 1
ATOM 1500 C C . THR A 1 219 ? 33.211 1.834 30.994 1.00 27.26 219 THR C C 1
ATOM 1501 O O . THR A 1 219 ? 32.964 2.952 30.531 1.00 26.86 219 THR C O 1
ATOM 1505 N N . TYR A 1 220 ? 34.450 1.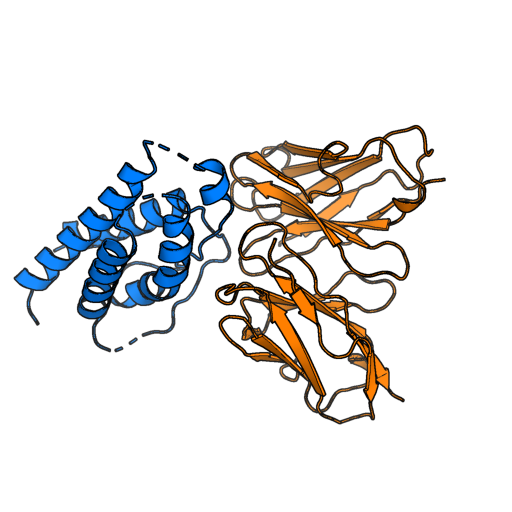328 31.069 1.00 23.66 220 TYR C N 1
ATOM 1506 C CA . TYR A 1 220 ? 35.633 2.068 30.643 1.00 25.51 220 TYR C CA 1
ATOM 1507 C C . TYR A 1 220 ? 36.241 1.410 29.412 1.00 26.31 220 TYR C C 1
ATOM 1508 O O . TYR A 1 220 ? 36.236 0.181 29.292 1.00 23.56 220 TYR C O 1
ATOM 1517 N N . TYR A 1 221 ? 36.733 2.231 28.472 1.00 22.68 221 TYR C N 1
ATOM 1518 C CA . TYR A 1 221 ? 37.341 1.727 27.239 1.00 23.10 221 TYR C CA 1
ATOM 1519 C C . TYR A 1 221 ? 38.652 2.435 26.922 1.00 24.16 221 TYR C C 1
ATOM 1520 O O . TYR A 1 221 ? 38.759 3.649 27.102 1.00 25.74 221 TYR C O 1
ATOM 1529 N N . CYS A 1 222 ? 39.630 1.688 26.395 1.00 25.22 222 CYS C N 1
ATOM 1530 C CA . CYS A 1 222 ? 40.772 2.316 25.737 1.00 26.21 222 CYS C CA 1
ATOM 1531 C C . CYS A 1 222 ? 40.598 2.259 24.221 1.00 25.34 222 CYS C C 1
ATOM 1532 O O . CYS A 1 222 ? 39.824 1.455 23.691 1.00 25.00 222 CYS C O 1
ATOM 1535 N N . GLN A 1 223 ? 41.312 3.152 23.527 1.00 23.52 223 GLN C N 1
ATOM 1536 C CA . GLN A 1 223 ? 41.305 3.194 22.058 1.00 21.52 223 GLN C CA 1
ATOM 1537 C C . GLN A 1 223 ? 42.700 3.588 21.598 1.00 21.37 223 GLN C C 1
ATOM 1538 O O . GLN A 1 223 ? 43.270 4.534 22.147 1.00 25.53 223 GLN C O 1
ATOM 1544 N N . GLN A 1 224 ? 43.240 2.886 20.606 1.00 24.12 224 GLN C N 1
ATOM 1545 C CA . GLN A 1 224 ? 44.531 3.250 20.032 1.00 25.23 224 GLN C CA 1
ATOM 1546 C C . GLN A 1 224 ? 44.317 3.937 18.688 1.00 25.22 224 GLN C C 1
ATOM 1547 O O . GLN A 1 224 ? 43.374 3.625 17.951 1.00 23.45 224 GLN C O 1
ATOM 1553 N N . PHE A 1 225 ? 45.214 4.869 18.355 1.00 27.42 225 PHE C N 1
ATOM 1554 C CA . PHE A 1 225 ? 45.078 5.540 17.064 1.00 29.04 225 PHE C CA 1
ATOM 1555 C C . PHE A 1 225 ? 46.440 5.749 16.414 1.00 29.40 225 PHE C C 1
ATOM 1556 O O . PHE A 1 225 ? 46.677 6.766 15.746 1.00 33.86 225 PHE C O 1
ATOM 1564 N N . TRP A 1 226 ? 47.341 4.775 16.564 1.00 27.57 226 TRP C N 1
ATOM 1565 C CA . TRP A 1 226 ? 48.589 4.730 15.788 1.00 30.21 226 TRP C CA 1
ATOM 1566 C C . TRP A 1 226 ? 48.339 3.920 14.519 1.00 31.39 226 TRP C C 1
ATOM 1567 O O . TRP A 1 226 ? 48.467 2.690 14.509 1.00 34.12 226 TRP C O 1
ATOM 1578 N N . GLY A 1 227 ? 48.021 4.597 13.428 1.00 32.10 227 GLY C N 1
ATOM 1579 C CA . GLY A 1 227 ? 47.644 3.802 12.271 1.00 29.30 227 GLY C CA 1
ATOM 1580 C C . GLY A 1 227 ? 46.264 3.162 12.386 1.00 32.81 227 GLY C C 1
ATOM 1581 O O . GLY A 1 227 ? 45.768 2.880 13.487 1.00 33.05 227 GLY C O 1
ATOM 1582 N N . THR A 1 228 ? 45.644 2.935 11.268 1.00 29.54 228 THR C N 1
ATOM 1583 C CA . THR A 1 228 ? 44.307 2.373 11.199 1.00 25.64 228 THR C CA 1
ATOM 1584 C C . THR A 1 228 ? 44.392 0.851 11.128 1.00 31.79 228 THR C C 1
ATOM 1585 O O . THR A 1 228 ? 45.372 0.301 10.607 1.00 32.76 228 THR C O 1
ATOM 1589 N N . PRO A 1 229 ? 43.398 0.118 11.640 1.00 28.79 229 PRO C N 1
ATOM 1590 C CA . PRO A 1 229 ? 42.158 0.592 12.281 1.00 27.51 229 PRO C CA 1
ATOM 1591 C C . PRO A 1 229 ? 42.400 1.142 13.675 1.00 26.43 229 PRO C C 1
ATOM 1592 O O . PRO A 1 229 ? 43.310 0.649 14.352 1.00 25.75 229 PRO C O 1
ATOM 1596 N N . TYR A 1 230 ? 41.598 2.136 14.079 1.00 23.16 230 TYR C N 1
ATOM 1597 C CA . TYR A 1 230 ? 41.678 2.771 15.395 1.00 22.65 230 TYR C CA 1
ATOM 1598 C C . TYR A 1 230 ? 40.894 1.944 16.421 1.00 25.10 230 TYR C C 1
ATOM 1599 O O . TYR A 1 230 ? 39.808 2.315 16.888 1.00 28.91 230 TYR C O 1
ATOM 1608 N N . THR A 1 231 ? 41.504 0.833 16.832 1.00 22.14 231 THR C N 1
ATOM 1609 C CA . THR A 1 231 ? 40.812 -0.231 17.555 1.00 23.89 231 THR C CA 1
ATOM 1610 C C . THR A 1 231 ? 40.528 0.111 19.021 1.00 26.85 231 THR C C 1
ATOM 1611 O O . THR A 1 231 ? 41.359 0.709 19.713 1.00 23.42 231 THR C O 1
ATOM 1615 N N . PHE A 1 232 ? 39.350 -0.324 19.496 1.00 23.54 232 PHE C N 1
ATOM 1616 C CA . PHE A 1 232 ? 38.917 -0.167 20.887 1.00 24.09 232 PHE C CA 1
ATOM 1617 C C . PHE A 1 232 ? 39.255 -1.423 21.691 1.00 28.28 232 PHE C C 1
ATOM 1618 O O . PHE A 1 232 ? 39.180 -2.540 21.168 1.00 29.71 232 PHE C O 1
ATOM 1626 N N . GLY A 1 233 ? 39.618 -1.240 22.963 1.00 26.73 233 GLY C N 1
ATOM 1627 C CA . GLY A 1 233 ? 39.639 -2.361 23.891 1.00 29.10 233 GLY C CA 1
ATOM 1628 C C . GLY A 1 233 ? 38.234 -2.873 24.186 1.00 28.90 233 GLY C C 1
ATOM 1629 O O . GLY A 1 233 ? 37.233 -2.239 23.866 1.00 28.36 233 GLY C O 1
ATOM 1630 N N . GLY A 1 234 ? 38.158 -4.050 24.820 1.00 28.57 234 GLY C N 1
ATOM 1631 C CA . GLY A 1 234 ? 36.880 -4.722 25.023 1.00 32.52 234 GLY C CA 1
ATOM 1632 C C . GLY A 1 234 ? 35.984 -4.095 26.079 1.00 30.09 234 GLY C C 1
ATOM 1633 O O . GLY A 1 234 ? 34.811 -4.479 26.181 1.00 31.45 234 GLY C O 1
ATOM 1634 N N . GLY A 1 235 ? 36.494 -3.154 26.853 1.00 27.38 235 GLY C N 1
ATOM 1635 C CA . GLY A 1 235 ? 35.646 -2.566 27.871 1.00 25.93 235 GLY C CA 1
ATOM 1636 C C . GLY A 1 235 ? 35.875 -3.205 29.232 1.00 30.20 235 GLY C C 1
ATOM 1637 O O . GLY A 1 235 ? 36.174 -4.398 29.353 1.00 29.50 235 GLY C O 1
ATOM 1638 N N . THR A 1 236 ? 35.747 -2.386 30.272 1.00 31.43 236 THR C N 1
ATOM 1639 C CA . THR A 1 236 ? 35.784 -2.827 31.662 1.00 33.50 236 THR C CA 1
ATOM 1640 C C . THR A 1 236 ? 34.553 -2.261 32.338 1.00 32.42 236 THR C C 1
ATOM 1641 O O . THR A 1 236 ? 34.424 -1.040 32.453 1.00 27.23 236 THR C O 1
ATOM 1645 N N . LYS A 1 237 ? 33.672 -3.136 32.803 1.00 31.99 237 LYS C N 1
ATOM 1646 C CA . LYS A 1 237 ? 32.452 -2.710 33.482 1.00 33.53 237 LYS C CA 1
ATOM 1647 C C . LYS A 1 237 ? 32.732 -2.714 34.989 1.00 31.22 237 LYS C C 1
ATOM 1648 O O . LYS A 1 237 ? 32.949 -3.776 35.580 1.00 32.47 237 LYS C O 1
ATOM 1654 N N . LEU A 1 238 ? 32.745 -1.527 35.602 1.00 31.33 238 LEU C N 1
ATOM 1655 C CA . LEU A 1 238 ? 33.049 -1.338 37.021 1.00 34.34 238 LEU C CA 1
ATOM 1656 C C . LEU A 1 238 ? 31.768 -1.138 37.836 1.00 34.73 238 LEU C C 1
ATOM 1657 O O . LEU A 1 238 ? 30.925 -0.316 37.472 1.00 31.42 238 LEU C O 1
ATOM 1662 N N . GLU A 1 239 ? 31.650 -1.857 38.961 1.00 35.95 239 GLU C N 1
ATOM 1663 C CA . GLU A 1 239 ? 30.441 -1.830 39.786 1.00 38.51 239 GLU C CA 1
ATOM 1664 C C . GLU A 1 239 ? 30.824 -1.957 41.256 1.00 43.04 239 GLU C C 1
ATOM 1665 O O . GLU A 1 239 ? 31.804 -2.621 41.594 1.00 37.98 239 GLU C O 1
ATOM 1671 N N . ILE A 1 240 ? 30.037 -1.327 42.132 1.00 44.91 240 ILE C N 1
ATOM 1672 C CA . ILE A 1 240 ? 30.253 -1.407 43.582 1.00 41.17 240 ILE C CA 1
ATOM 1673 C C . ILE A 1 240 ? 29.561 -2.651 44.115 1.00 42.59 240 ILE C C 1
ATOM 1674 O O . ILE A 1 240 ? 28.341 -2.785 43.989 1.00 44.77 240 ILE C O 1
ATOM 1679 N N . LYS A 1 241 ? 30.314 -3.544 44.748 1.00 39.78 241 LYS C N 1
ATOM 1680 C CA . LYS A 1 241 ? 29.742 -4.854 44.896 1.00 38.78 241 LYS C CA 1
ATOM 1681 C C . LYS A 1 241 ? 29.801 -5.297 46.359 1.00 34.75 241 LYS C C 1
ATOM 1682 O O . LYS A 1 241 ? 30.783 -5.040 47.051 1.00 42.02 241 LYS C O 1
ATOM 1688 N N . SER B 2 8 ? 80.176 26.241 22.590 1.00 51.94 5 SER A N 1
ATOM 1689 C CA . SER B 2 8 ? 79.086 26.723 21.745 1.00 52.36 5 SER A CA 1
ATOM 1690 C C . SER B 2 8 ? 79.559 27.836 20.834 1.00 53.53 5 SER A C 1
ATOM 1691 O O . SER B 2 8 ? 80.222 28.764 21.294 1.00 47.34 5 SER A O 1
ATOM 1694 N N . SER B 2 9 ? 79.215 27.768 19.549 1.00 53.12 6 SER A N 1
ATOM 1695 C CA . SER B 2 9 ? 79.433 28.939 18.714 1.00 54.72 6 SER A CA 1
ATOM 1696 C C . SER B 2 9 ? 78.648 28.885 17.418 1.00 51.66 6 SER A C 1
ATOM 1697 O O . SER B 2 9 ? 78.132 27.844 16.995 1.00 45.19 6 SER A O 1
ATOM 1700 N N . THR B 2 10 ? 78.643 30.045 16.767 1.00 51.38 7 THR A N 1
ATOM 1701 C CA . THR B 2 10 ? 77.684 30.400 15.738 1.00 53.13 7 THR A CA 1
ATOM 1702 C C . THR B 2 10 ? 77.962 29.699 14.419 1.00 52.01 7 THR A C 1
ATOM 1703 O O . THR B 2 10 ? 77.034 29.488 13.630 1.00 49.48 7 THR A O 1
ATOM 1707 N N . LYS B 2 11 ? 79.219 29.336 14.153 1.00 47.55 8 LYS A N 1
ATOM 1708 C CA . LYS B 2 11 ? 79.510 28.635 12.910 1.00 45.47 8 LYS A CA 1
ATOM 1709 C C . LYS B 2 11 ? 78.936 27.224 12.953 1.00 43.18 8 LYS A C 1
ATOM 1710 O O . LYS B 2 11 ? 78.187 26.818 12.059 1.00 42.92 8 LYS A O 1
ATOM 1716 N N . LYS B 2 12 ? 79.264 26.469 14.005 1.00 41.84 9 LYS A N 1
ATOM 1717 C CA . LYS B 2 12 ? 78.767 25.105 14.125 1.00 40.77 9 LYS A CA 1
ATOM 1718 C C . LYS B 2 12 ? 77.240 25.077 14.211 1.00 41.93 9 LYS A C 1
ATOM 1719 O O . LYS B 2 12 ? 76.595 24.284 13.514 1.00 39.09 9 LYS A O 1
ATOM 1725 N N . THR B 2 13 ? 76.645 25.969 15.012 1.00 41.23 10 THR A N 1
ATOM 1726 C CA . THR B 2 13 ? 75.185 26.044 15.086 1.00 43.33 10 THR A CA 1
ATOM 1727 C C . THR B 2 13 ? 74.580 26.265 13.707 1.00 42.19 10 THR A C 1
ATOM 1728 O O . THR B 2 13 ? 73.626 25.584 13.311 1.00 41.58 10 THR A O 1
ATOM 1732 N N . GLN B 2 14 ? 75.130 27.212 12.951 1.00 38.71 11 GLN A N 1
ATOM 1733 C CA . GLN B 2 14 ? 74.586 27.471 11.624 1.00 39.95 11 GLN A CA 1
ATOM 1734 C C . GLN B 2 14 ? 74.757 26.257 10.717 1.00 40.93 11 GLN A C 1
ATOM 1735 O O . GLN B 2 14 ? 73.834 25.887 9.992 1.00 40.15 11 GLN A O 1
ATOM 1741 N N . LEU B 2 15 ? 75.922 25.601 10.760 1.00 39.13 12 LEU A N 1
ATOM 1742 C CA . LEU B 2 15 ? 76.141 24.431 9.909 1.00 36.56 12 LEU A CA 1
ATOM 1743 C C . LEU B 2 15 ? 75.187 23.295 10.281 1.00 40.67 12 LEU A C 1
ATOM 1744 O O . LEU B 2 15 ? 74.667 22.583 9.406 1.00 36.48 12 LEU A O 1
ATOM 1749 N N . GLN B 2 16 ? 74.942 23.116 11.578 1.00 38.21 13 GLN A N 1
ATOM 1750 C CA . GLN B 2 16 ? 74.066 22.044 12.040 1.00 39.74 13 GLN A CA 1
ATOM 1751 C C . GLN B 2 16 ? 72.638 22.232 11.527 1.00 37.85 13 GLN A C 1
ATOM 1752 O O . GLN B 2 16 ? 72.006 21.272 11.069 1.00 36.49 13 GLN A O 1
ATOM 1758 N N . LEU B 2 17 ? 72.131 23.468 11.559 1.00 37.31 14 LEU A N 1
ATOM 1759 C CA . LEU B 2 17 ? 70.771 23.731 11.092 1.00 39.92 14 LEU A CA 1
ATOM 1760 C C . LEU B 2 17 ? 70.629 23.467 9.604 1.00 40.94 14 LEU A C 1
ATOM 1761 O O . LEU B 2 17 ? 69.610 22.927 9.164 1.00 38.11 14 LEU A O 1
ATOM 1766 N N . GLU B 2 18 ? 71.624 23.871 8.804 1.00 38.93 15 GLU A N 1
ATOM 1767 C CA . GLU B 2 18 ? 71.554 23.583 7.376 1.00 36.51 15 GLU A CA 1
ATOM 1768 C C . GLU B 2 18 ? 71.577 22.094 7.110 1.00 38.92 15 GLU A C 1
ATOM 1769 O O . GLU B 2 18 ? 70.939 21.623 6.162 1.00 38.31 15 GLU A O 1
ATOM 1775 N N . HIS B 2 19 ? 72.300 21.331 7.926 1.00 34.85 16 HIS A N 1
ATOM 1776 C CA . HIS B 2 19 ? 72.338 19.893 7.695 1.00 37.01 16 HIS A CA 1
ATOM 1777 C C . HIS B 2 19 ? 71.018 19.248 8.125 1.00 34.85 16 HIS A C 1
ATOM 1778 O O . HIS B 2 19 ? 70.540 18.313 7.477 1.00 33.36 16 HIS A O 1
ATOM 1785 N N . LEU B 2 20 ? 70.418 19.745 9.207 1.00 35.22 17 LEU A N 1
ATOM 1786 C CA . LEU B 2 20 ? 69.086 19.289 9.595 1.00 33.86 17 LEU A CA 1
ATOM 1787 C C . LEU B 2 20 ? 68.089 19.539 8.470 1.00 37.38 17 LEU A C 1
ATOM 1788 O O . LEU B 2 20 ? 67.407 18.616 8.010 1.00 35.12 17 LEU A O 1
ATOM 1793 N N . LEU B 2 21 ? 68.000 20.796 8.020 1.00 37.21 18 LEU A N 1
ATOM 1794 C CA . LEU B 2 21 ? 67.119 21.162 6.913 1.00 39.93 18 LEU A CA 1
ATOM 1795 C C . LEU B 2 21 ? 67.284 20.211 5.745 1.00 38.11 18 LEU A C 1
ATOM 1796 O O . LEU B 2 21 ? 66.301 19.710 5.187 1.00 38.03 18 LEU A O 1
ATOM 1801 N N . LEU B 2 22 ? 68.534 19.935 5.371 1.00 36.74 19 LEU A N 1
ATOM 1802 C CA . LEU B 2 22 ? 68.780 19.081 4.222 1.00 39.22 19 LEU A CA 1
ATOM 1803 C C . LEU B 2 22 ? 68.320 17.646 4.469 1.00 40.58 19 LEU A C 1
ATOM 1804 O O . LEU B 2 22 ? 67.886 16.968 3.531 1.00 38.77 19 LEU A O 1
ATOM 1809 N N . ASP B 2 23 ? 68.398 17.161 5.713 1.00 32.17 20 ASP A N 1
ATOM 1810 C CA . ASP B 2 23 ? 68.030 15.771 5.969 1.00 35.23 20 ASP A CA 1
ATOM 1811 C C . ASP B 2 23 ? 66.518 15.596 5.846 1.00 30.33 20 ASP A C 1
ATOM 1812 O O . ASP B 2 23 ? 66.037 14.557 5.379 1.00 37.68 20 ASP A O 1
ATOM 1817 N N . LEU B 2 24 ? 65.774 16.607 6.284 1.00 33.42 21 LEU A N 1
ATOM 1818 C CA . LEU B 2 24 ? 64.320 16.599 6.194 1.00 30.09 21 LEU A CA 1
ATOM 1819 C C . LEU B 2 24 ? 63.869 16.627 4.740 1.00 36.66 21 LEU A C 1
ATOM 1820 O O . LEU B 2 24 ? 62.912 15.936 4.368 1.00 34.42 21 LEU A O 1
ATOM 1825 N N . GLN B 2 25 ? 64.554 17.430 3.913 1.00 36.54 22 GLN A N 1
ATOM 1826 C CA . GLN B 2 25 ? 64.234 17.517 2.489 1.00 36.46 22 GLN A CA 1
ATOM 1827 C C . GLN B 2 25 ? 64.549 16.209 1.787 1.00 38.15 22 GLN A C 1
ATOM 1828 O O . GLN B 2 25 ? 63.842 15.791 0.860 1.00 38.22 22 GLN A O 1
ATOM 1834 N N . MET B 2 26 ? 65.630 15.561 2.211 1.00 40.22 23 MET A N 1
ATOM 1835 C CA . MET B 2 26 ? 66.006 14.255 1.699 1.00 37.85 23 MET A CA 1
ATOM 1836 C C . MET B 2 26 ? 64.901 13.236 1.952 1.00 38.98 23 MET A C 1
ATOM 1837 O O . MET B 2 26 ? 64.523 12.478 1.055 1.00 40.01 23 MET A O 1
ATOM 1842 N N . ILE B 2 27 ? 64.368 13.203 3.180 1.00 36.71 24 ILE A N 1
ATOM 1843 C CA . ILE B 2 27 ? 63.250 12.307 3.479 1.00 38.24 24 ILE A CA 1
ATOM 1844 C C . ILE B 2 27 ? 62.053 12.636 2.604 1.00 35.44 24 ILE A C 1
ATOM 1845 O O . ILE B 2 27 ? 61.457 11.746 1.990 1.00 40.69 24 ILE A O 1
ATOM 1850 N N . LEU B 2 28 ? 61.675 13.917 2.549 1.00 35.77 25 LEU A N 1
ATOM 1851 C CA . LEU B 2 28 ? 60.520 14.317 1.750 1.00 36.70 25 LEU A CA 1
ATOM 1852 C C . LEU B 2 28 ? 60.683 13.860 0.313 1.00 45.61 25 LEU A C 1
ATOM 1853 O O . LEU B 2 28 ? 59.824 13.155 -0.226 1.00 43.53 25 LEU A O 1
ATOM 1858 N N . ASN B 2 29 ? 61.827 14.191 -0.294 1.00 40.58 26 ASN A N 1
ATOM 1859 C CA . ASN B 2 29 ? 62.075 13.832 -1.686 1.00 44.53 26 ASN A CA 1
ATOM 1860 C C . ASN B 2 29 ? 62.029 12.324 -1.899 1.00 48.99 26 ASN A C 1
ATOM 1861 O O . ASN B 2 29 ? 61.546 11.852 -2.937 1.00 52.09 26 ASN A O 1
ATOM 1866 N N . GLY B 2 30 ? 62.505 11.554 -0.924 1.00 41.71 27 GLY A N 1
ATOM 1867 C CA . GLY B 2 30 ? 62.456 10.108 -1.051 1.00 45.07 27 GLY A CA 1
ATOM 1868 C C . GLY B 2 30 ? 61.039 9.579 -1.169 1.00 52.03 27 GLY A C 1
ATOM 1869 O O . GLY B 2 30 ? 60.785 8.621 -1.904 1.00 56.60 27 GLY A O 1
ATOM 1870 N N . ILE B 2 31 ? 60.100 10.191 -0.457 1.00 49.40 28 ILE A N 1
ATOM 1871 C CA . ILE B 2 31 ? 58.698 9.800 -0.537 1.00 47.99 28 ILE A CA 1
ATOM 1872 C C . ILE B 2 31 ? 57.923 10.684 -1.511 1.00 55.81 28 ILE A C 1
ATOM 1873 O O . ILE B 2 31 ? 57.040 10.196 -2.218 1.00 53.56 28 ILE A O 1
ATOM 1878 N N . ASN B 2 32 ? 58.334 11.928 -1.765 1.00 57.66 29 ASN A N 1
ATOM 1879 C CA . ASN B 2 32 ? 57.689 12.773 -2.812 1.00 55.77 29 ASN A CA 1
ATOM 1880 C C . ASN B 2 32 ? 58.240 12.318 -4.159 1.00 59.93 29 ASN A C 1
ATOM 1881 O O . ASN B 2 32 ? 58.760 13.170 -4.885 1.00 64.21 29 ASN A O 1
ATOM 1886 N N . ASN B 2 33 ? 58.147 11.023 -4.450 1.00 61.87 30 ASN A N 1
ATOM 1887 C CA . ASN B 2 33 ? 58.687 10.464 -5.714 1.00 68.38 30 ASN A CA 1
ATOM 1888 C C . ASN B 2 33 ? 57.529 9.913 -6.552 1.00 72.76 30 ASN A C 1
ATOM 1889 O O . ASN B 2 33 ? 56.563 9.425 -5.940 1.00 74.82 30 ASN A O 1
ATOM 1894 N N . LYS B 2 38 ? 53.354 2.199 -1.666 1.00 70.37 35 LYS A N 1
ATOM 1895 C CA . LYS B 2 38 ? 53.074 2.23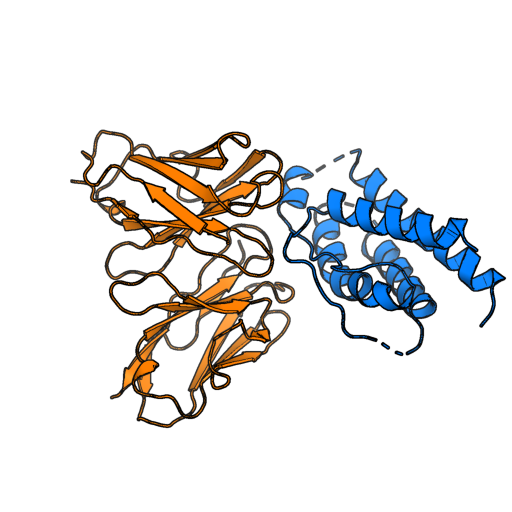1 -0.231 1.00 65.43 35 LYS A CA 1
ATOM 1896 C C . LYS B 2 38 ? 52.850 3.644 0.294 1.00 57.85 35 LYS A C 1
ATOM 1897 O O . LYS B 2 38 ? 52.695 3.817 1.511 1.00 55.30 35 LYS A O 1
ATOM 1903 N N . LEU B 2 39 ? 52.855 4.649 -0.587 1.00 56.58 36 LEU A N 1
ATOM 1904 C CA . LEU B 2 39 ? 52.714 6.031 -0.144 1.00 55.92 36 LEU A CA 1
ATOM 1905 C C . LEU B 2 39 ? 51.399 6.240 0.599 1.00 54.31 36 LEU A C 1
ATOM 1906 O O . LEU B 2 39 ? 51.374 6.893 1.650 1.00 47.31 36 LEU A O 1
ATOM 1911 N N . THR B 2 40 ? 50.296 5.678 0.087 1.00 52.11 37 THR A N 1
ATOM 1912 C CA . THR B 2 40 ? 49.007 5.912 0.735 1.00 49.41 37 THR A CA 1
ATOM 1913 C C . THR B 2 40 ? 48.982 5.309 2.136 1.00 49.04 37 THR A C 1
ATOM 1914 O O . THR B 2 40 ? 48.429 5.903 3.069 1.00 49.66 37 THR A O 1
ATOM 1918 N N . ARG B 2 41 ? 49.594 4.140 2.304 1.00 47.82 38 ARG A N 1
ATOM 1919 C CA . ARG B 2 41 ? 49.682 3.529 3.623 1.00 45.94 38 ARG A CA 1
ATOM 1920 C C . ARG B 2 41 ? 50.516 4.380 4.574 1.00 42.79 38 ARG A C 1
ATOM 1921 O O . ARG B 2 41 ? 50.173 4.528 5.753 1.00 39.08 38 ARG A O 1
ATOM 1929 N N . MET B 2 42 ? 51.616 4.950 4.082 1.00 43.98 39 MET A N 1
ATOM 1930 C CA . MET B 2 42 ? 52.423 5.824 4.925 1.00 43.26 39 MET A CA 1
ATOM 1931 C C . MET B 2 42 ? 51.638 7.058 5.358 1.00 39.80 39 MET A C 1
ATOM 1932 O O . MET B 2 42 ? 51.876 7.593 6.450 1.00 38.03 39 MET A O 1
ATOM 1937 N N . LEU B 2 43 ? 50.677 7.502 4.545 1.00 42.43 40 LEU A N 1
ATOM 1938 C CA . LEU B 2 43 ? 49.859 8.655 4.903 1.00 42.59 40 LEU A CA 1
ATOM 1939 C C . LEU B 2 43 ? 48.765 8.312 5.909 1.00 38.67 40 LEU A C 1
ATOM 1940 O O . LEU B 2 43 ? 48.084 9.222 6.400 1.00 41.41 40 LEU A O 1
ATOM 1945 N N . THR B 2 44 ? 48.597 7.028 6.236 1.00 36.95 41 THR A N 1
ATOM 1946 C CA . THR B 2 44 ? 47.689 6.617 7.304 1.00 35.08 41 THR A CA 1
ATOM 1947 C C . THR B 2 44 ? 48.070 7.248 8.641 1.00 37.49 41 THR A C 1
ATOM 1948 O O . THR B 2 44 ? 47.200 7.615 9.435 1.00 39.96 41 THR A O 1
ATOM 1952 N N . PHE B 2 45 ? 49.361 7.407 8.900 1.00 32.09 42 PHE A N 1
ATOM 1953 C CA . PHE B 2 45 ? 49.832 7.770 10.229 1.00 31.06 42 PHE A CA 1
ATOM 1954 C C . PHE B 2 45 ? 49.818 9.281 10.437 1.00 28.36 42 PHE A C 1
ATOM 1955 O O . PHE B 2 45 ? 50.167 10.052 9.538 1.00 31.02 42 PHE A O 1
ATOM 1963 N N . LYS B 2 46 ? 49.381 9.712 11.626 1.00 25.89 43 LYS A N 1
ATOM 1964 C CA . LYS B 2 46 ? 49.346 11.135 11.935 1.00 22.35 43 LYS A CA 1
ATOM 1965 C C . LYS B 2 46 ? 50.383 11.477 12.995 1.00 26.95 43 LYS A C 1
ATOM 1966 O O . LYS B 2 46 ? 50.612 10.710 13.945 1.00 27.33 43 LYS A O 1
ATOM 1972 N N . PHE B 2 47 ? 51.026 12.624 12.803 1.00 24.21 44 PHE A N 1
ATOM 1973 C CA . PHE B 2 47 ? 52.130 13.059 13.643 1.00 24.57 44 PHE A CA 1
ATOM 1974 C C . PHE B 2 47 ? 51.660 14.222 14.490 1.00 23.12 44 PHE A C 1
ATOM 1975 O O . PHE B 2 47 ? 50.856 15.035 14.035 1.00 24.12 44 PHE A O 1
ATOM 1983 N N . TYR B 2 48 ? 52.176 14.314 15.713 1.00 24.71 45 TYR A N 1
ATOM 1984 C CA . TYR B 2 48 ? 51.870 15.459 16.551 1.00 29.35 45 TYR A CA 1
ATOM 1985 C C . TYR B 2 48 ? 52.687 16.676 16.111 1.00 28.35 45 TYR A C 1
ATOM 1986 O O . TYR B 2 48 ? 53.838 16.572 15.655 1.00 27.51 45 TYR A O 1
ATOM 1995 N N . MET B 2 49 ? 52.088 17.843 16.265 1.00 28.13 46 MET A N 1
ATOM 1996 C CA . MET B 2 49 ? 52.674 19.041 15.704 1.00 29.31 46 MET A CA 1
ATOM 1997 C C . MET B 2 49 ? 52.917 20.086 16.784 1.00 35.40 46 MET A C 1
ATOM 1998 O O . MET B 2 49 ? 52.173 20.141 17.775 1.00 35.17 46 MET A O 1
ATOM 2003 N N . PRO B 2 50 ? 53.940 20.926 16.624 1.00 37.26 47 PRO A N 1
ATOM 2004 C CA . PRO B 2 50 ? 54.205 21.955 17.636 1.00 37.96 47 PRO A CA 1
ATOM 2005 C C . PRO B 2 50 ? 53.112 23.014 17.628 1.00 40.15 47 PRO A C 1
ATOM 2006 O O . PRO B 2 50 ? 52.720 23.527 16.574 1.00 38.71 47 PRO A O 1
ATOM 2010 N N . LYS B 2 51 ? 52.622 23.336 18.821 1.00 41.03 48 LYS A N 1
ATOM 2011 C CA . LYS B 2 51 ? 51.774 24.509 18.966 1.00 45.04 48 LYS A CA 1
ATOM 2012 C C . LYS B 2 51 ? 52.558 25.779 18.660 1.00 49.93 48 LYS A C 1
ATOM 2013 O O . LYS B 2 51 ? 52.067 26.660 17.943 1.00 46.66 48 LYS A O 1
ATOM 2019 N N . LYS B 2 52 ? 53.783 25.887 19.192 1.00 46.18 49 LYS A N 1
ATOM 2020 C CA . LYS B 2 52 ? 54.696 26.973 18.859 1.00 50.94 49 LYS A CA 1
ATOM 2021 C C . LYS B 2 52 ? 56.058 26.405 18.484 1.00 47.81 49 LYS A C 1
ATOM 2022 O O . LYS B 2 52 ? 56.577 25.511 19.163 1.00 50.88 49 LYS A O 1
ATOM 2028 N N . ALA B 2 53 ? 56.638 26.932 17.401 1.00 47.90 50 ALA A N 1
ATOM 2029 C CA . ALA B 2 53 ? 57.988 26.536 16.993 1.00 51.83 50 ALA A CA 1
ATOM 2030 C C . ALA B 2 53 ? 58.684 27.768 16.408 1.00 52.27 50 ALA A C 1
ATOM 2031 O O . ALA B 2 53 ? 58.697 27.992 15.192 1.00 54.66 50 ALA A O 1
ATOM 2033 N N . THR B 2 54 ? 59.297 28.562 17.295 1.00 52.56 51 THR A N 1
ATOM 2034 C CA . THR B 2 54 ? 60.031 29.751 16.878 1.00 50.86 51 THR A CA 1
ATOM 2035 C C . THR B 2 54 ? 61.508 29.730 17.221 1.00 51.82 51 THR A C 1
ATOM 2036 O O . THR B 2 54 ? 62.287 30.402 16.547 1.00 54.18 51 THR A O 1
ATOM 2040 N N . GLU B 2 55 ? 61.922 28.992 18.239 1.00 51.29 52 GLU A N 1
ATOM 2041 C CA . GLU B 2 55 ? 63.311 29.040 18.657 1.00 50.85 52 GLU A CA 1
ATOM 2042 C C . GLU B 2 55 ? 63.804 27.628 18.945 1.00 49.53 52 GLU A C 1
ATOM 2043 O O . GLU B 2 55 ? 63.043 26.658 18.902 1.00 46.91 52 GLU A O 1
ATOM 2049 N N . LEU B 2 56 ? 65.111 27.517 19.198 1.00 47.61 53 LEU A N 1
ATOM 2050 C CA . LEU B 2 56 ? 65.771 26.213 19.164 1.00 45.94 53 LEU A CA 1
ATOM 2051 C C . LEU B 2 56 ? 65.172 25.230 20.162 1.00 43.05 53 LEU A C 1
ATOM 2052 O O . LEU B 2 56 ? 65.050 24.038 19.856 1.00 44.80 53 LEU A O 1
ATOM 2057 N N . LYS B 2 57 ? 64.812 25.696 21.363 1.00 44.27 54 LYS A N 1
ATOM 2058 C CA . LYS B 2 57 ? 64.345 24.763 22.387 1.00 47.49 54 LYS A CA 1
ATOM 2059 C C . LYS B 2 57 ? 63.085 24.025 21.948 1.00 45.23 54 LYS A C 1
ATOM 2060 O O . LYS B 2 57 ? 62.805 22.936 22.464 1.00 43.83 54 LYS A O 1
ATOM 2066 N N . HIS B 2 58 ? 62.322 24.601 21.011 1.00 43.14 55 HIS A N 1
ATOM 2067 C CA . HIS B 2 58 ? 61.108 23.982 20.500 1.00 43.71 55 HIS A CA 1
ATOM 2068 C C . HIS B 2 58 ? 61.387 22.743 19.664 1.00 42.68 55 HIS A C 1
ATOM 2069 O O . HIS B 2 58 ? 60.439 22.042 19.291 1.00 38.92 55 HIS A O 1
ATOM 2076 N N . LEU B 2 59 ? 62.655 22.462 19.351 1.00 40.76 56 LEU A N 1
ATOM 2077 C CA . LEU B 2 59 ? 63.006 21.198 18.719 1.00 37.71 56 LEU A CA 1
ATOM 2078 C C . LEU B 2 59 ? 62.705 19.994 19.600 1.00 35.84 56 LEU A C 1
ATOM 2079 O O . LEU B 2 59 ? 62.780 18.861 19.109 1.00 35.29 56 LEU A O 1
ATOM 2084 N N . GLN B 2 60 ? 62.378 20.196 20.879 1.00 37.48 57 GLN A N 1
ATOM 2085 C CA . GLN B 2 60 ? 61.949 19.060 21.683 1.00 40.02 57 GLN A CA 1
ATOM 2086 C C . GLN B 2 60 ? 60.699 18.420 21.088 1.00 33.68 57 GLN A C 1
ATOM 2087 O O . GLN B 2 60 ? 60.528 17.199 21.175 1.00 38.02 57 GLN A O 1
ATOM 2093 N N . CYS B 2 61 ? 59.849 19.219 20.430 1.00 35.37 58 CYS A N 1
ATOM 2094 C CA . CYS B 2 61 ? 58.682 18.676 19.730 1.00 38.00 58 CYS A CA 1
ATOM 2095 C C . CYS B 2 61 ? 59.080 17.802 18.544 1.00 31.60 58 CYS A C 1
ATOM 2096 O O . CYS B 2 61 ? 58.370 16.846 18.214 1.00 30.42 58 CYS A O 1
ATOM 2099 N N . LEU B 2 62 ? 60.203 18.114 17.887 1.00 27.41 59 LEU A N 1
ATOM 2100 C CA . LEU B 2 62 ? 60.706 17.247 16.828 1.00 29.27 59 LEU A CA 1
ATOM 2101 C C . LEU B 2 62 ? 61.262 15.949 17.404 1.00 29.24 59 LEU A C 1
ATOM 2102 O O . LEU B 2 62 ? 60.907 14.846 16.955 1.00 25.77 59 LEU A O 1
ATOM 2107 N N . GLU B 2 63 ? 62.149 16.068 18.398 1.00 27.42 60 GLU A N 1
ATOM 2108 C CA . GLU B 2 63 ? 62.788 14.897 18.9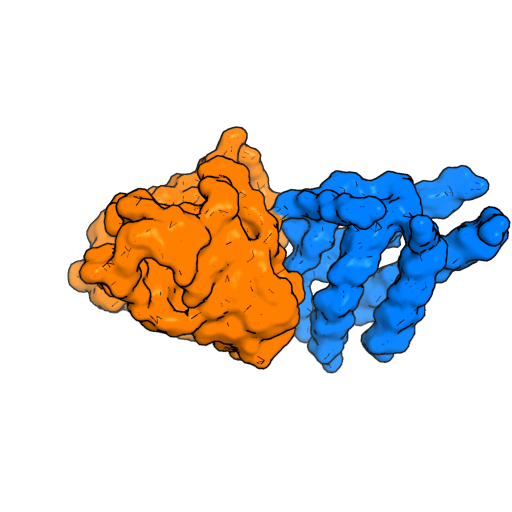94 1.00 30.11 60 GLU A CA 1
ATOM 2109 C C . GLU B 2 63 ? 61.771 13.839 19.419 1.00 29.99 60 GLU A C 1
ATOM 2110 O O . GLU B 2 63 ? 61.934 12.648 19.125 1.00 28.98 60 GLU A O 1
ATOM 2116 N N . GLU B 2 64 ? 60.705 14.255 20.106 1.00 31.45 61 GLU A N 1
ATOM 2117 C CA . GLU B 2 64 ? 59.758 13.268 20.608 1.00 30.12 61 GLU A CA 1
ATOM 2118 C C . GLU B 2 64 ? 59.072 12.497 19.489 1.00 33.17 61 GLU A C 1
ATOM 2119 O O . GLU B 2 64 ? 58.656 11.351 19.699 1.00 30.93 61 GLU A O 1
ATOM 2125 N N . GLU B 2 65 ? 58.968 13.079 18.297 1.00 27.49 62 GLU A N 1
ATOM 2126 C CA . GLU B 2 65 ? 58.303 12.410 17.194 1.00 26.24 62 GLU A CA 1
ATOM 2127 C C . GLU B 2 65 ? 59.248 11.602 16.292 1.00 27.28 62 GLU A C 1
ATOM 2128 O O . GLU B 2 65 ? 58.786 11.035 15.294 1.00 25.48 62 GLU A O 1
ATOM 2134 N N . LEU B 2 66 ? 60.547 11.477 16.633 1.00 27.72 63 LEU A N 1
ATOM 2135 C CA . LEU B 2 66 ? 61.475 10.797 15.723 1.00 27.00 63 LEU A CA 1
ATOM 2136 C C . LEU B 2 66 ? 61.310 9.277 15.730 1.00 26.14 63 LEU A C 1
ATOM 2137 O O . LEU B 2 66 ? 61.487 8.634 14.687 1.00 29.98 63 LEU A O 1
ATOM 2142 N N . LYS B 2 67 ? 60.976 8.677 16.876 1.00 30.41 64 LYS A N 1
ATOM 2143 C CA . LYS B 2 67 ? 60.687 7.246 16.893 1.00 30.11 64 LYS A CA 1
ATOM 2144 C C . LYS B 2 67 ? 59.480 6.873 16.027 1.00 31.93 64 LYS A C 1
ATOM 2145 O O . LYS B 2 67 ? 59.587 5.921 15.236 1.00 30.83 64 LYS A O 1
ATOM 2151 N N . PRO B 2 68 ? 58.322 7.547 16.123 1.00 31.08 65 PRO A N 1
ATOM 2152 C CA . PRO B 2 68 ? 57.255 7.254 15.141 1.00 34.64 65 PRO A CA 1
ATOM 2153 C C . PRO B 2 68 ? 57.649 7.537 13.693 1.00 30.12 65 PRO A C 1
ATOM 2154 O O . PRO B 2 68 ? 57.244 6.771 12.807 1.00 32.15 65 PRO A O 1
ATOM 2158 N N . LEU B 2 69 ? 58.422 8.602 13.418 1.00 25.82 66 LEU A N 1
ATOM 2159 C CA . LEU B 2 69 ? 58.866 8.867 12.047 1.00 29.51 66 LEU A CA 1
ATOM 2160 C C . LEU B 2 69 ? 59.647 7.681 11.483 1.00 30.33 66 LEU A C 1
ATOM 2161 O O . LEU B 2 69 ? 59.376 7.215 10.369 1.00 31.00 66 LEU A O 1
ATOM 2166 N N . GLU B 2 70 ? 60.602 7.160 12.259 1.00 31.74 67 GLU A N 1
ATOM 2167 C CA . GLU B 2 70 ? 61.391 6.020 11.801 1.00 37.89 67 GLU A CA 1
ATOM 2168 C C . GLU B 2 70 ? 60.513 4.802 11.567 1.00 39.24 67 GLU A C 1
ATOM 2169 O O . GLU B 2 70 ? 60.729 4.053 10.609 1.00 40.13 67 GLU A O 1
ATOM 2175 N N . GLU B 2 71 ? 59.512 4.588 12.434 1.00 36.09 68 GLU A N 1
ATOM 2176 C CA . GLU B 2 71 ? 58.585 3.480 12.233 1.00 38.14 68 GLU A CA 1
ATOM 2177 C C . GLU B 2 71 ? 57.879 3.598 10.890 1.00 38.07 68 GLU A C 1
ATOM 2178 O O . GLU B 2 71 ? 57.765 2.618 10.147 1.00 41.19 68 GLU A O 1
ATOM 2184 N N . VAL B 2 72 ? 57.398 4.796 10.559 1.00 34.19 69 VAL A N 1
ATOM 2185 C CA . VAL B 2 72 ? 56.671 4.953 9.305 1.00 35.46 69 VAL A CA 1
ATOM 2186 C C . VAL B 2 72 ? 57.606 4.737 8.125 1.00 40.37 69 VAL A C 1
ATOM 2187 O O . VAL B 2 72 ? 57.263 4.038 7.167 1.00 40.72 69 VAL A O 1
ATOM 2191 N N . LEU B 2 73 ? 58.808 5.308 8.188 1.00 38.39 70 LEU A N 1
ATOM 2192 C CA . LEU B 2 73 ? 59.744 5.198 7.073 1.00 43.56 70 LEU A CA 1
ATOM 2193 C C . LEU B 2 73 ? 60.136 3.749 6.805 1.00 48.25 70 LEU A C 1
ATOM 2194 O O . LEU B 2 73 ? 60.394 3.377 5.652 1.00 51.39 70 LEU A O 1
ATOM 2199 N N . ASN B 2 74 ? 60.173 2.918 7.846 1.00 44.95 71 ASN A N 1
ATOM 2200 C CA . ASN B 2 74 ? 60.530 1.502 7.763 1.00 50.54 71 ASN A CA 1
ATOM 2201 C C . ASN B 2 74 ? 59.464 0.656 7.078 1.00 55.12 71 ASN A C 1
ATOM 2202 O O . ASN B 2 74 ? 59.602 -0.578 7.066 1.00 54.07 71 ASN A O 1
ATOM 2207 N N . LEU B 2 75 ? 58.414 1.278 6.534 1.00 53.75 72 LEU A N 1
ATOM 2208 C CA . LEU B 2 75 ? 57.423 0.591 5.716 1.00 56.50 72 LEU A CA 1
ATOM 2209 C C . LEU B 2 75 ? 57.755 0.654 4.228 1.00 60.09 72 LEU A C 1
ATOM 2210 O O . LEU B 2 75 ? 56.851 0.552 3.390 1.00 65.76 72 LEU A O 1
ATOM 2215 N N . ALA B 2 76 ? 59.026 0.837 3.880 1.00 61.73 73 ALA A N 1
ATOM 2216 C CA . ALA B 2 76 ? 59.461 0.857 2.488 1.00 63.21 73 ALA A CA 1
ATOM 2217 C C . ALA B 2 76 ? 60.281 -0.388 2.164 1.00 62.94 73 ALA A C 1
ATOM 2218 O O . ALA B 2 76 ? 60.445 -1.270 3.009 1.00 65.83 73 ALA A O 1
ATOM 2220 N N . ARG B 2 84 ? 67.994 4.662 3.519 1.00 69.28 81 ARG A N 1
ATOM 2221 C CA . ARG B 2 84 ? 68.422 3.957 4.721 1.00 65.84 81 ARG A CA 1
ATOM 2222 C C . ARG B 2 84 ? 67.894 4.649 5.984 1.00 67.06 81 ARG A C 1
ATOM 2223 O O . ARG B 2 84 ? 68.556 5.518 6.552 1.00 66.64 81 ARG A O 1
ATOM 2231 N N . PRO B 2 85 ? 66.684 4.244 6.411 1.00 64.28 82 PRO A N 1
ATOM 2232 C CA . PRO B 2 85 ? 65.950 4.971 7.462 1.00 62.66 82 PRO A CA 1
ATOM 2233 C C . PRO B 2 85 ? 66.692 5.206 8.776 1.00 56.61 82 PRO A C 1
ATOM 2234 O O . PRO B 2 85 ? 66.856 6.360 9.192 1.00 53.79 82 PRO A O 1
ATOM 2238 N N . ARG B 2 86 ? 67.099 4.124 9.453 1.00 61.53 83 ARG A N 1
ATOM 2239 C CA . ARG B 2 86 ? 67.776 4.244 10.748 1.00 63.15 83 ARG A CA 1
ATOM 2240 C C . ARG B 2 86 ? 68.943 5.227 10.689 1.00 60.29 83 ARG A C 1
ATOM 2241 O O . ARG B 2 86 ? 69.143 6.022 11.616 1.00 57.08 83 ARG A O 1
ATOM 2249 N N . ASP B 2 87 ? 69.713 5.200 9.600 1.00 62.27 84 ASP A N 1
ATOM 2250 C CA . ASP B 2 87 ? 70.913 6.026 9.538 1.00 61.82 84 ASP A CA 1
ATOM 2251 C C . ASP B 2 87 ? 70.563 7.498 9.376 1.00 56.86 84 ASP A C 1
ATOM 2252 O O . ASP B 2 87 ? 71.254 8.373 9.913 1.00 51.51 84 ASP A O 1
ATOM 2257 N N . LEU B 2 88 ? 69.499 7.793 8.631 1.00 55.52 85 LEU A N 1
ATOM 2258 C CA . LEU B 2 88 ? 69.086 9.181 8.480 1.00 50.51 85 LEU A CA 1
ATOM 2259 C C . LEU B 2 88 ? 68.417 9.689 9.752 1.00 43.73 85 LEU A C 1
ATOM 2260 O O . LEU B 2 88 ? 68.603 10.850 10.137 1.00 36.30 85 LEU A O 1
ATOM 2265 N N . ILE B 2 89 ? 67.649 8.832 10.429 1.00 41.93 86 ILE A N 1
ATOM 2266 C CA . ILE B 2 89 ? 66.929 9.279 11.615 1.00 39.42 86 ILE A CA 1
ATOM 2267 C C . ILE B 2 89 ? 67.893 9.513 12.773 1.00 37.93 86 ILE A C 1
ATOM 2268 O O . ILE B 2 89 ? 67.738 10.465 13.546 1.00 37.31 86 ILE A O 1
ATOM 2273 N N . SER B 2 90 ? 68.905 8.655 12.910 1.00 43.61 87 SER A N 1
ATOM 2274 C CA . SER B 2 90 ? 69.875 8.823 13.990 1.00 46.20 87 SER A CA 1
ATOM 2275 C C . SER B 2 90 ? 70.761 10.042 13.756 1.00 39.17 87 SER A C 1
ATOM 2276 O O . SER B 2 90 ? 71.129 10.738 14.708 1.00 37.97 87 SER A O 1
ATOM 2279 N N . ASN B 2 91 ? 71.088 10.337 12.496 1.00 42.84 88 ASN A N 1
ATOM 2280 C CA . ASN B 2 91 ? 71.756 11.599 12.193 1.00 41.38 88 ASN A CA 1
ATOM 2281 C C . ASN B 2 91 ? 70.907 12.783 12.653 1.00 35.94 88 ASN A C 1
ATOM 2282 O O . ASN B 2 91 ? 71.393 13.676 13.352 1.00 32.30 88 ASN A O 1
ATOM 2287 N N . ILE B 2 92 ? 69.615 12.787 12.294 1.00 28.47 89 ILE A N 1
ATOM 2288 C CA . ILE B 2 92 ? 68.719 13.865 12.718 1.00 33.02 89 ILE A CA 1
ATOM 2289 C C . ILE B 2 92 ? 68.654 13.954 14.246 1.00 29.61 89 ILE A C 1
ATOM 2290 O O . ILE B 2 92 ? 68.646 15.050 14.826 1.00 27.99 89 ILE A O 1
ATOM 2295 N N . ASN B 2 93 ? 68.588 12.806 14.918 1.00 28.19 90 ASN A N 1
ATOM 2296 C CA . ASN B 2 93 ? 68.508 12.795 16.377 1.00 33.90 90 ASN A CA 1
ATOM 2297 C C . ASN B 2 93 ? 69.737 13.439 17.006 1.00 32.82 90 ASN A C 1
ATOM 2298 O O . ASN B 2 93 ? 69.617 14.256 17.929 1.00 33.57 90 ASN A O 1
ATOM 2303 N N . VAL B 2 94 ? 70.931 13.082 16.521 1.00 30.47 91 VAL A N 1
ATOM 2304 C CA . VAL B 2 94 ? 72.152 13.676 17.067 1.00 35.31 91 VAL A CA 1
ATOM 2305 C C . VAL B 2 94 ? 72.135 15.190 16.884 1.00 34.01 91 VAL A C 1
ATOM 2306 O O . VAL B 2 94 ? 72.464 15.940 17.808 1.00 33.07 91 VAL A O 1
ATOM 2310 N N . ILE B 2 95 ? 71.701 15.665 15.712 1.00 29.20 92 ILE A N 1
ATOM 2311 C CA . ILE B 2 95 ? 71.669 17.105 15.441 1.00 29.77 92 ILE A CA 1
ATOM 2312 C C . ILE B 2 95 ? 70.644 17.820 16.321 1.00 35.52 92 ILE A C 1
ATOM 2313 O O . ILE B 2 95 ? 70.923 18.888 16.877 1.00 36.53 92 ILE A O 1
ATOM 2318 N N . VAL B 2 96 ? 69.422 17.281 16.407 1.00 32.74 93 VAL A N 1
ATOM 2319 C CA . VAL B 2 96 ? 68.377 17.919 17.207 1.00 34.01 93 VAL A CA 1
ATOM 2320 C C . VAL B 2 96 ? 68.815 18.056 18.663 1.00 37.67 93 VAL A C 1
ATOM 2321 O O . VAL B 2 96 ? 68.549 19.072 19.315 1.00 38.88 93 VAL A O 1
ATOM 2325 N N . LEU B 2 97 ? 69.527 17.059 19.189 1.00 37.89 94 LEU A N 1
ATOM 2326 C CA . LEU B 2 97 ? 69.950 17.158 20.583 1.00 40.31 94 LEU A CA 1
ATOM 2327 C C . LEU B 2 97 ? 70.970 18.275 20.785 1.00 43.62 94 LEU A C 1
ATOM 2328 O O . LEU B 2 97 ? 70.867 19.035 21.755 1.00 45.08 94 LEU A O 1
ATOM 2333 N N . GLU B 2 98 ? 71.946 18.417 19.881 1.00 42.63 95 GLU A N 1
ATOM 2334 C CA . GLU B 2 98 ? 72.903 19.515 20.030 1.00 44.43 95 GLU A CA 1
ATOM 2335 C C . GLU B 2 98 ? 72.212 20.869 19.963 1.00 47.10 95 GLU A C 1
ATOM 2336 O O . GLU B 2 98 ? 72.457 21.746 20.799 1.00 47.78 95 GLU A O 1
ATOM 2342 N N . LEU B 2 99 ? 71.358 21.060 18.959 1.00 40.16 96 LEU A N 1
ATOM 2343 C CA . LEU B 2 99 ? 70.749 22.367 18.734 1.00 40.78 96 LEU A CA 1
ATOM 2344 C C . LEU B 2 99 ? 69.822 22.752 19.877 1.00 45.61 96 LEU A C 1
ATOM 2345 O O . LEU B 2 99 ? 69.843 23.900 20.337 1.00 46.09 96 LEU A O 1
ATOM 2350 N N . LYS B 2 100 ? 69.008 21.813 20.369 1.00 45.57 97 LYS A N 1
ATOM 2351 C CA . LYS B 2 100 ? 68.104 22.186 21.448 1.00 46.76 97 LYS A CA 1
ATOM 2352 C C . LYS B 2 100 ? 68.853 22.380 22.758 1.00 47.48 97 LYS A C 1
ATOM 2353 O O . LYS B 2 100 ? 68.337 23.053 23.654 1.00 58.36 97 LYS A O 1
ATOM 2359 N N . GLY B 2 101 ? 70.064 21.836 22.874 1.00 47.85 98 GLY A N 1
ATOM 2360 C CA . GLY B 2 101 ? 70.924 22.155 24.001 1.00 53.55 98 GLY A CA 1
ATOM 2361 C C . GLY B 2 101 ? 70.510 21.448 25.281 1.00 55.80 98 GLY A C 1
ATOM 2362 O O . GLY B 2 101 ? 69.969 20.343 25.265 1.00 55.89 98 GLY A O 1
ATOM 2363 N N . SER B 2 102 ? 70.786 22.103 26.408 1.00 59.09 99 SER A N 1
ATOM 2364 C CA . SER B 2 102 ? 70.414 21.580 27.722 1.00 58.95 99 SER A CA 1
ATOM 2365 C C . SER B 2 102 ? 70.149 22.717 28.702 1.00 60.52 99 SER A C 1
ATOM 2366 O O . SER B 2 102 ? 69.772 22.477 29.848 1.00 64.55 99 SER A O 1
ATOM 2369 N N . PHE B 2 106 ? 62.427 22.317 28.717 1.00 60.43 103 PHE A N 1
ATOM 2370 C CA . PHE B 2 106 ? 61.184 22.664 27.986 1.00 57.82 103 PHE A CA 1
ATOM 2371 C C . PHE B 2 106 ? 60.345 21.406 27.790 1.00 58.01 103 PHE A C 1
ATOM 2372 O O . PHE B 2 106 ? 60.913 20.353 27.471 1.00 56.18 103 PHE A O 1
ATOM 2380 N N . MET B 2 107 ? 59.094 21.676 28.144 1.00 56.41 104 MET A N 1
ATOM 2381 C CA . MET B 2 107 ? 58.129 20.601 27.840 1.00 56.51 104 MET A CA 1
ATOM 2382 C C . MET B 2 107 ? 57.383 20.992 26.565 1.00 51.40 104 MET A C 1
ATOM 2383 O O . MET B 2 107 ? 56.768 22.062 26.561 1.00 48.84 104 MET A O 1
ATOM 2388 N N . CYS B 2 108 ? 57.459 20.152 25.538 1.00 52.09 105 CYS A N 1
ATOM 2389 C CA . CYS B 2 108 ? 56.763 20.389 24.276 1.00 45.85 105 CYS A CA 1
ATOM 2390 C C . CYS B 2 108 ? 55.263 20.586 24.477 1.00 44.50 105 CYS A C 1
ATOM 2391 O O . CYS B 2 108 ? 54.607 19.813 25.178 1.00 45.75 105 CYS A O 1
ATOM 2394 N N . GLU B 2 109 ? 54.726 21.617 23.832 1.00 42.85 106 GLU A N 1
ATOM 2395 C CA . GLU B 2 109 ? 53.292 21.891 23.773 1.00 45.45 106 GLU A CA 1
ATOM 2396 C C . GLU B 2 109 ? 52.813 21.521 22.377 1.00 40.58 106 GLU A C 1
ATOM 2397 O O . GLU B 2 109 ? 53.224 22.153 21.400 1.00 38.53 106 GLU A O 1
ATOM 2403 N N . TYR B 2 110 ? 51.949 20.514 22.276 1.00 37.50 107 TYR A N 1
ATOM 2404 C CA . TYR B 2 110 ? 51.466 20.067 20.971 1.00 40.00 107 TYR A CA 1
ATOM 2405 C C . TYR B 2 110 ? 50.163 20.776 20.602 1.00 36.01 107 TYR A C 1
ATOM 2406 O O . TYR B 2 110 ? 49.303 21.006 21.458 1.00 36.67 107 TYR A O 1
ATOM 2415 N N . ALA B 2 111 ? 50.027 21.119 19.319 1.00 35.81 108 ALA A N 1
ATOM 2416 C CA . ALA B 2 111 ? 48.758 21.597 18.785 1.00 34.73 108 ALA A CA 1
ATOM 2417 C C . ALA B 2 111 ? 47.726 20.469 18.801 1.00 28.64 108 ALA A C 1
ATOM 2418 O O . ALA B 2 111 ? 48.061 19.295 18.952 1.00 29.29 108 ALA A O 1
ATOM 2420 N N . ASP B 2 112 ? 46.451 20.820 18.627 1.00 29.42 109 ASP A N 1
ATOM 2421 C CA . ASP B 2 112 ? 45.444 19.761 18.554 1.00 29.93 109 ASP A CA 1
ATOM 2422 C C . ASP B 2 112 ? 45.285 19.176 17.147 1.00 29.57 109 ASP A C 1
ATOM 2423 O O . ASP B 2 112 ? 44.912 18.002 17.013 1.00 28.24 109 ASP A O 1
ATOM 2428 N N . GLU B 2 113 ? 45.583 19.939 16.093 1.00 29.47 110 GLU A N 1
ATOM 2429 C CA . GLU B 2 113 ? 45.588 19.364 14.751 1.00 27.61 110 GLU A CA 1
ATOM 2430 C C . GLU B 2 113 ? 46.781 18.422 14.604 1.00 26.19 110 GLU A C 1
ATOM 2431 O O . GLU B 2 113 ? 47.885 18.736 15.059 1.00 30.49 110 GLU A O 1
ATOM 2437 N N . THR B 2 114 ? 46.572 17.261 13.978 1.00 24.42 111 THR A N 1
ATOM 2438 C CA . THR B 2 114 ? 47.680 16.362 13.634 1.00 23.18 111 THR A CA 1
ATOM 2439 C C . THR B 2 114 ? 47.957 16.435 12.124 1.00 25.02 111 THR A C 1
ATOM 2440 O O . THR B 2 114 ? 47.159 16.959 11.350 1.00 27.27 111 THR A O 1
ATOM 2444 N N . ALA B 2 115 ? 49.085 15.866 11.702 1.00 24.45 112 ALA A N 1
ATOM 2445 C CA . ALA B 2 115 ? 49.628 16.050 10.351 1.00 26.25 112 ALA A CA 1
ATOM 2446 C C . ALA B 2 115 ? 50.059 14.727 9.726 1.00 25.82 112 ALA A C 1
ATOM 2447 O O . ALA B 2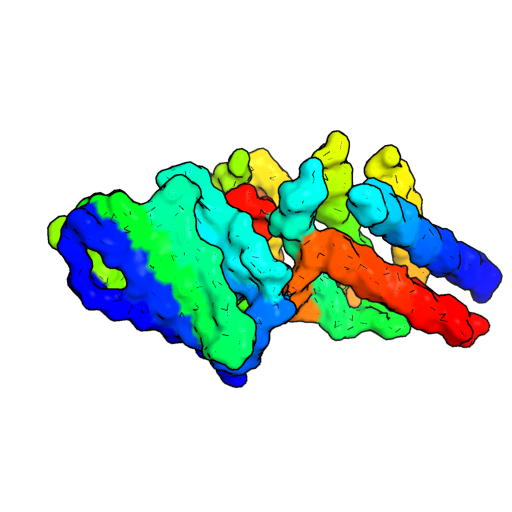 115 ? 50.574 13.837 10.413 1.00 26.38 112 ALA A O 1
ATOM 2449 N N . THR B 2 116 ? 49.874 14.600 8.402 1.00 22.81 113 THR A N 1
ATOM 2450 C CA . THR B 2 116 ? 50.507 13.471 7.729 1.00 25.46 113 THR A CA 1
ATOM 2451 C C . THR B 2 116 ? 52.019 13.668 7.747 1.00 24.77 113 THR A C 1
ATOM 2452 O O . THR B 2 116 ? 52.511 14.749 8.071 1.00 25.73 113 THR A O 1
ATOM 2456 N N . ILE B 2 117 ? 52.750 12.625 7.342 1.00 25.95 114 ILE A N 1
ATOM 2457 C CA . ILE B 2 117 ? 54.217 12.717 7.282 1.00 25.84 114 ILE A CA 1
ATOM 2458 C C . ILE B 2 117 ? 54.666 13.854 6.375 1.00 27.94 114 ILE A C 1
ATOM 2459 O O . ILE B 2 117 ? 55.674 14.514 6.652 1.00 28.27 114 ILE A O 1
ATOM 2464 N N . VAL B 2 118 ? 53.927 14.118 5.294 1.00 28.88 115 VAL A N 1
ATOM 2465 C CA . VAL B 2 118 ? 54.301 15.189 4.373 1.00 29.04 115 VAL A CA 1
ATOM 2466 C C . VAL B 2 118 ? 54.045 16.557 4.995 1.00 29.21 115 VAL A C 1
ATOM 2467 O O . VAL B 2 118 ? 54.878 17.471 4.897 1.00 30.83 115 VAL A O 1
ATOM 2471 N N . GLU B 2 119 ? 52.883 16.737 5.629 1.00 29.17 116 GLU A N 1
ATOM 2472 C CA . GLU B 2 119 ? 52.622 17.985 6.337 1.00 27.54 116 GLU A CA 1
ATOM 2473 C C . GLU B 2 119 ? 53.632 18.188 7.471 1.00 29.58 116 GLU A C 1
ATOM 2474 O O . GLU B 2 119 ? 54.035 19.321 7.762 1.00 32.13 116 GLU A O 1
ATOM 2480 N N . PHE B 2 120 ? 54.012 17.095 8.146 1.00 28.02 117 PHE A N 1
ATOM 2481 C CA . PHE B 2 120 ? 54.947 17.134 9.277 1.00 26.36 117 PHE A CA 1
ATOM 2482 C C . PHE B 2 120 ? 56.334 17.606 8.835 1.00 29.05 117 PHE A C 1
ATOM 2483 O O . PHE B 2 120 ? 56.907 18.525 9.429 1.00 31.35 117 PHE A O 1
ATOM 2491 N N . LEU B 2 121 ? 56.870 16.984 7.788 1.00 28.63 118 LEU A N 1
ATOM 2492 C CA . LEU B 2 121 ? 58.166 17.377 7.232 1.00 31.65 118 LEU A CA 1
ATOM 2493 C C . LEU B 2 121 ? 58.153 18.820 6.734 1.00 34.82 118 LEU A C 1
ATOM 2494 O O . LEU B 2 121 ? 59.133 19.555 6.908 1.00 36.86 118 LEU A O 1
ATOM 2499 N N . ASN B 2 122 ? 57.047 19.257 6.130 1.00 35.68 119 ASN A N 1
ATOM 2500 C CA . ASN B 2 122 ? 57.011 20.610 5.589 1.00 37.71 119 ASN A CA 1
ATOM 2501 C C . ASN B 2 122 ? 57.001 21.665 6.693 1.00 37.16 119 ASN A C 1
ATOM 2502 O O . ASN B 2 122 ? 57.587 22.743 6.523 1.00 40.25 119 ASN A O 1
ATOM 2507 N N . ARG B 2 123 ? 56.367 21.367 7.833 1.00 34.03 120 ARG A N 1
ATOM 2508 C CA . ARG B 2 123 ? 56.351 22.287 8.967 1.00 38.47 120 ARG A CA 1
ATOM 2509 C C . ARG B 2 123 ? 57.741 22.429 9.586 1.00 39.14 120 ARG A C 1
ATOM 2510 O O . ARG B 2 123 ? 58.141 23.525 9.997 1.00 40.29 120 ARG A O 1
ATOM 2518 N N . TRP B 2 12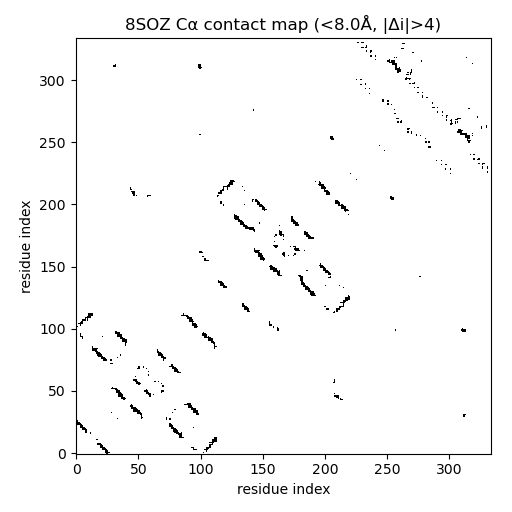4 ? 58.486 21.334 9.666 1.00 32.53 121 TRP A N 1
ATOM 2519 C CA . TRP B 2 124 ? 59.796 21.385 10.297 1.00 30.25 121 TRP A CA 1
ATOM 2520 C C . TRP B 2 124 ? 60.854 21.874 9.318 1.00 37.02 121 TRP A C 1
ATOM 2521 O O . TRP B 2 124 ? 61.834 22.500 9.731 1.00 41.26 121 TRP A O 1
ATOM 2532 N N . ILE B 2 125 ? 60.656 21.622 8.024 1.00 35.46 122 ILE A N 1
ATOM 2533 C CA . ILE B 2 125 ? 61.506 22.227 7.001 1.00 40.81 122 ILE A CA 1
ATOM 2534 C C . ILE B 2 125 ? 61.327 23.738 7.014 1.00 43.30 122 ILE A C 1
ATOM 2535 O O . ILE B 2 125 ? 62.300 24.503 6.968 1.00 47.98 122 ILE A O 1
ATOM 2540 N N . THR B 2 126 ? 60.073 24.189 7.097 1.00 43.26 123 THR A N 1
ATOM 2541 C CA . THR B 2 126 ? 59.788 25.611 7.255 1.00 43.01 123 THR A CA 1
ATOM 2542 C C . THR B 2 126 ? 60.474 26.179 8.491 1.00 47.20 123 THR A C 1
ATOM 2543 O O . THR B 2 126 ? 61.109 27.240 8.425 1.00 50.59 123 THR A O 1
ATOM 2547 N N . PHE B 2 127 ? 60.360 25.482 9.630 1.00 44.49 124 PHE A N 1
ATOM 2548 C CA . PHE B 2 127 ? 60.951 25.970 10.876 1.00 46.47 124 PHE A CA 1
ATOM 2549 C C . PHE B 2 127 ? 62.456 26.173 10.731 1.00 47.82 124 PHE A C 1
ATOM 2550 O O . PHE B 2 127 ? 62.999 27.187 11.189 1.00 49.72 124 PHE A O 1
ATOM 2558 N N . CYS B 2 128 ? 63.145 25.216 10.102 1.00 45.98 125 CYS A N 1
ATOM 2559 C CA . CYS B 2 128 ? 64.585 25.344 9.893 1.00 47.82 125 CYS A CA 1
ATOM 2560 C C . CYS B 2 128 ? 64.912 26.571 9.060 1.00 53.28 125 CYS A C 1
ATOM 2561 O O . CYS B 2 128 ? 65.757 27.392 9.443 1.00 55.34 125 CYS A O 1
ATOM 2564 N N . GLN B 2 129 ? 64.253 26.702 7.907 1.00 49.95 126 GLN A N 1
ATOM 2565 C CA . GLN B 2 129 ? 64.487 27.846 7.034 1.00 51.38 126 GLN A CA 1
ATOM 2566 C C . GLN B 2 129 ? 64.298 29.156 7.782 1.00 53.58 126 GLN A C 1
ATOM 2567 O O . GLN B 2 129 ? 65.016 30.132 7.540 1.00 58.54 126 GLN A O 1
ATOM 2573 N N . SER B 2 130 ? 63.349 29.189 8.714 1.00 51.97 127 SER A N 1
ATOM 2574 C CA . SER B 2 130 ? 63.097 30.413 9.460 1.00 53.68 127 SER A CA 1
ATOM 2575 C C . SER B 2 130 ? 64.300 30.785 10.322 1.00 59.29 127 SER A C 1
ATOM 2576 O O . SER B 2 130 ? 64.804 31.911 10.245 1.00 62.13 127 SER A O 1
ATOM 2579 N N . ILE B 2 131 ? 64.797 29.840 11.126 1.00 58.88 128 ILE A N 1
ATOM 2580 C CA . ILE B 2 131 ? 65.937 30.127 11.996 1.00 58.66 128 ILE A CA 1
ATOM 2581 C C . ILE B 2 131 ? 67.163 30.504 11.177 1.00 59.50 128 ILE A C 1
ATOM 2582 O O . ILE B 2 131 ? 67.909 31.419 11.543 1.00 65.33 128 ILE A O 1
ATOM 2587 N N . ILE B 2 132 ? 67.392 29.802 10.061 1.00 58.79 129 ILE A N 1
ATOM 2588 C CA . ILE B 2 132 ? 68.637 29.964 9.304 1.00 59.24 129 ILE A CA 1
ATOM 2589 C C . ILE B 2 132 ? 68.769 31.386 8.772 1.00 66.19 129 ILE A C 1
ATOM 2590 O O . ILE B 2 132 ? 69.836 32.005 8.862 1.00 68.40 129 ILE A O 1
ATOM 2595 N N . SER B 2 133 ? 67.685 31.924 8.205 1.00 67.88 130 SER A N 1
ATOM 2596 C CA . SER B 2 133 ? 67.764 33.212 7.518 1.00 70.80 130 SER A CA 1
ATOM 2597 C C . SER B 2 133 ? 68.111 34.351 8.472 1.00 70.93 130 SER A C 1
ATOM 2598 O O . SER B 2 133 ? 68.739 35.332 8.056 1.00 74.23 130 SER A O 1
ATOM 2601 N N . THR B 2 134 ? 67.726 34.237 9.749 1.00 71.36 131 THR A N 1
ATOM 2602 C CA . THR B 2 134 ? 68.023 35.284 10.723 1.00 71.44 131 THR A CA 1
ATOM 2603 C C . THR B 2 134 ? 69.487 35.286 11.156 1.00 74.78 131 THR A C 1
ATOM 2604 O O . THR B 2 134 ? 70.004 36.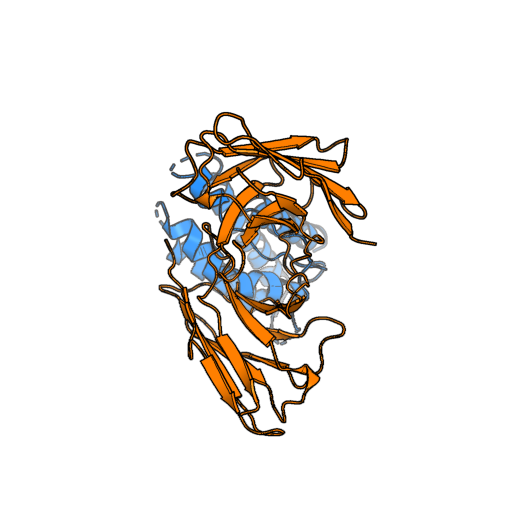331 11.571 1.00 75.29 131 THR A O 1
ATOM 2608 N N . LEU B 2 135 ? 70.163 34.142 11.071 1.00 75.24 132 LEU A N 1
ATOM 2609 C CA . LEU B 2 135 ? 71.513 33.977 11.618 1.00 72.04 132 LEU A CA 1
ATOM 2610 C C . LEU B 2 135 ? 72.525 34.937 11.002 1.00 74.72 132 LEU A C 1
ATOM 2611 O O . LEU B 2 135 ? 73.407 35.442 11.699 1.00 75.49 132 LEU A O 1
#

Solvent-accessible surface area: 15529 Å² total; per-residue (Å²): 182,30,78,4,74,11,57,33,64,36,132,15,48,65,105,114,47,2,65,2,38,0,51,5,58,55,32,40,0,79,65,23,2,1,0,0,0,15,16,26,94,80,141,30,12,54,6,0,0,0,4,31,23,81,37,42,41,45,53,35,92,67,21,107,120,48,15,48,5,72,38,38,67,111,140,29,46,0,68,1,86,0,48,84,15,102,89,103,1,26,0,55,0,3,0,0,22,10,4,48,40,6,89,28,4,123,22,25,97,0,48,6,87,116,19,118,16,98,16,34,50,94,78,32,76,14,61,112,29,73,157,15,55,0,34,3,110,13,64,112,45,0,37,62,6,1,0,0,0,11,21,75,120,88,91,34,9,111,23,0,0,0,6,0,77,41,72,25,133,78,16,47,99,53,3,55,13,56,34,81,24,104,73,1,35,0,21,0,51,73,4,77,95,104,2,46,3,27,0,10,0,1,0,18,9,3,22,27,4,38,18,3,69,7,0,90,0,63,59,160,157,68,113,136,104,36,47,90,25,0,72,90,0,26,93,7,0,64,84,9,19,106,51,20,93,154,178,71,114,108,8,60,3,12,20,0,13,30,12,124,92,11,103,88,48,92,10,0,32,1,0,48,68,5,6,153,3,0,40,64,0,19,74,50,118,174,52,140,62,19,10,31,67,0,54,90,19,0,73,78,11,56,29,167,98,129,13,70,31,25,41,71,20,3,25,0,40,82,0,0,66,78,0,13,68,2,0,89,60,22,42,96,108,118

Nearest PDB structures (foldseek):
  8soz-assembly1_C  TM=1.005E+00  e=2.122E-45  Homo sapiens
  6ek2-assembly1_I  TM=9.206E-01  e=1.015E-32  Mus musculus
  8jsb-assembly1_D  TM=9.364E-01  e=4.058E-31  Homo sapiens
  8h3c-assembly5_E  TM=9.165E-01  e=4.134E-29  Homo sapiens
  4f9p-assembly4_C  TM=9.315E-01  e=3.421E-27  Mus musculus

GO terms:
  GO:0005125 cytokine activity (F, IDA)
  GO:0005576 extracellular region (C, IDA)
  GO:0038110 interleukin-2-mediated signaling pathway (P, IDA)
  GO:0002639 positive regulation of immunoglobulin production (P, IGI)
  GO:1900100 positive regulation of plasma cell differentiation (P, IGI)
  GO:0002903 negative regulation of B cell apoptotic process (P, IDA)
  GO:0005134 interleukin-2 receptor binding (F, IDA)
  GO:0042104 positive regulation of activated T cell proliferation (P, IDA)
  GO:0030890 positive regulation of B cell proliferation (P, IDA)
  GO:0005576 extracellular region (C, TAS)
  GO:0005515 protein binding (F, IPI)
  GO:0032740 positive regulation of interleukin-17 production (P, IDA)
  GO:0097696 cell surface receptor signaling pathway via STAT (P, IDA)
  GO:0034105 positive regulation of tissue remodeling (P, IC)
  GO:0050729 positive regulation of inflammatory response (P, IC)
  GO:0002366 leukocyte activation involved in immune response (P, IDA)
  GO:0005134 interleukin-2 receptor binding (F, TAS)
  GO:0008083 growth factor activity (F, TAS)
  GO:0043066 negative regulation of apoptotic process (P, TAS)
  GO:0030307 positive regulation of cell growth (P, TAS)

InterPro domains:
  IPR000779 Interleukin-2 [PF00715] (7-150)
  IPR000779 Interleukin-2 [PR00265] (2-30)
  IPR000779 Interleukin-2 [PR00265] (53-68)
  IPR000779 Interleukin-2 [PR00265] (70-97)
  IPR000779 Interleukin-2 [PR00265] (108-129)
  IPR000779 Interleukin-2 [PR00265] (131-152)
  IPR000779 Interleukin-2 [PTHR48487] (1-153)
  IPR000779 Interleukin-2 [SM00189] (1-153)
  IPR009079 Four-helical cytokine-like, core [G3DSA:1.20.1250.10] (18-153)
  IPR009079 Four-helical cytokine-like, core [SSF47266] (26-153)
  IPR030477 Interleukin-2, conserved site [PS00424] (71-83)

Radius of gyration: 21.72 Å; Cα contacts (8 Å, |Δi|>4): 710; chains: 2; bounding box: 66×43×54 Å

Secondary structure (DSSP, 8-state):
--HHHHHHHHHHHHHHHHHHHHHH---HHHHTT--B--BS---SGGGGHHHHHTHHHHHHHHTT--HHHHHHHHHHHHHHHH------B-SS-B-HHHHHHHHHHHHHHHHHH-/--EEEEE--SEE-TTS-EEEEEEEESS-TTT--EEEEEE-TTS--EEEEEE-TTS-EEE-TTTGGGEEEEEETTTTEEEEEE-S--GGG-EEEEEEE-S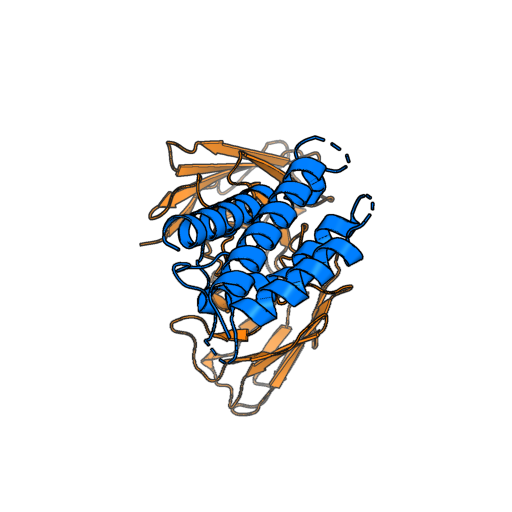SS-EE---EEEEE----EEES-SEEEE-SB--EEEEEEESS--TT-EEEEEE-TTS--EEEEETTTEEPTT--TTEEEEEETTEEEEEE-SB-GGG-EEEEEEE-SSSS-PBP--EEEEE-

Foldseek 3Di:
DWAKAKDWDAEDEQQDKTKIKIAIDDDFLLVWKKWKWWAAPPFDIWTAWIAHSVGDIDGDPVQVVQWDWGDDRVRRMIMIMGHNGDQSPFTWMWMWGDDQQIDIHWTDTYGYCPKDKAKAAQEAAAAQFDKDKIKIFIPWFQQQQKWKWWADPPTDIDTQDGSQFHGDPPHDPQWGKDDGIGMIMIMGGSDHPVRQTKMKMWGDRDPPGGIYRIYGYHHD/DDDVVLLVLLVVLLVLLVVVLVVLVVVNVCLQVDWAWAAPDQAALLLLVSVLVRLVVVLVSVVVVVRVVSSVSNNVSSDVRNDPDDTDTDPDIHRSNRRSVVVSVSSVNVNVVD

Organism: Homo sapiens (NCBI:txid9606)

Sequence (334 aa):
EVQLQESGPGLVAPSQSLSITCTVSGFSLTNYDISWIRQPPGKGLEWLGVIWTGGGTNYNSGFMSRLSITKDNSKSQVFLKMNSLQTDDTAIYYCVRQGRTPYWGQGTLVTVSDIQVTQSPSSLSVSLGDRVTITCKASKDIYNRLAWYQQKPGNAPRLLISGATSLETGVPSRFSGSGSGKDYTLTITSLQTEDVATYYCQQFWGTPYTFGGGTKLEIKSSTKKTQLQLEHLLLDLQMILNGINNKLTRMLTFKFYMPKKATELKHLQCLEEELKPLEEVLNLARPRDLISNINVIVLELKGSFMCEYADETATIVEFLNRWITFCQSIISTL

B-factor: mean 37.23, std 11.66, range [14.71, 78.48]

=== Feature glossary ===
Feature key, reading from the visual/contextual features back to the raw sequence:

Rendered structure images. Six rendered views show the 3D structure from the faces of a cube — i.e. along ±x, ±y, ±z. Rendering representation is drawn randomly per protein from cartoon (secondary-structure ribbons), sticks (backbone bonds), or molecular surface; coloring is either N→C rainbow (blue at the N-terminus through red at the C-terminus) or one color per chain.

Contact-map, Ramachandran, and PAE plots. The contact map is a binary N×N matrix image: pixel (i, j) is dark where Cα_i and Cα_j are within 8 Å and |i−j|>4. Because the |i−j|>4 filter removes local helical contacts, off-diagonal stripes parallel to the main diagonal indicate parallel β-sheets; stripes perpendicular to it indicate antiparallel β-sheets. The Ramachandran plot scatters every residue's (φ, ψ) pair against the sterically allowed regions. The PAE heatmap renders the predicted-aligned-error matrix.

InterPro / GO / CATH / organism. Database cross-references. InterPro integrates a dozen domain/family signature databases into unified entries with residue-range hits. GO terms attach function/process/location labels with evidence codes. CATH codes position the fold in a four-level structural taxonomy. Organism is the NCBI-taxonomy species name.

Nearest PDB structures. The Foldseek neighbor list gives the closest experimentally determined structures in the PDB, ranked by structural alignment. TM-score near 1 means near-identical fold; near 0.3 means only rough topology match. This is how one finds what a novel AlphaFold prediction most resembles in the solved-structure universe.

Predicted aligned error. PAE(i, j) answers: if I align the predicted and true structures on residue i, how far off (in Å) do I expect residue j to be? A block-diagonal PAE matrix with low values on the blocks and high values off-diagonal is the signature of a multi-domain protein with confidently predicted domains but uncertain inter-domain orientation.

Solvent-accessible surface area. Accessible surface area quantifies burial. A residue with SASA near zero is packed into the hydrophobic core; one with SASA >100 Å² sits on the surface. Computed here via the Shrake–Rupley numerical algorithm with a 1.4 Å probe.

B-factor. B-factor (Debye–Waller factor) reflects atomic displacement in the crystal lattice. It is an experimental observable (units Å²), not a prediction; low values mean the atom is pinned down, high values mean it moves or is heterogeneous across the crystal.

pLDDT. For AlphaFold models, the B-factor field carries pLDDT — the model's own estimate of local accuracy on a 0–100 scale. Regions with pLDDT<50 should be treated as essentially unmodeled; they often correspond to intrinsically disordered segments.

Backbone torsions (φ/ψ). φ (phi) and ψ (psi) are the two rotatable backbone dihedrals per residue: φ is the C(i-1)–N–Cα–C torsion, ψ is the N–Cα–C–N(i+1) torsion, both in degrees on (−180°, 180°]. α-helical residues cluster near (−60°, −45°); β-strand residues near (−120°, +130°). A Ramachandran plot is simply a scatter of (φ, ψ) for every residue.

Radius of gyration, Cα contacts, bounding box. Radius of gyration (Rg) is the root-mean-square distance of Cα atoms from their centroid — a single number for overall size and compactness. A globular domain of N residues has Rg ≈ 2.2·N^0.38 Å; an extended or disordered chain has a much larger Rg. The Cα contact count is the number of residue pairs whose Cα atoms are within 8 Å and are more than four positions apart in sequence — a standard proxy for tertiary packing density. The bounding box is the smallest axis-aligned box enclosing all Cα atoms.

Secondary structure (3-state, P-SEA). Three-state secondary structure (P-SEA) collapses the eight DSSP classes into helix (a), strand (b), and coil (c). P-SEA assigns these from Cα geometry alone — distances and angles — without requiring backbone oxygens, so it works on any Cα trace.

Secondary structure (8-state, DSSP). DSSP 8-state secondary structure assigns each residue one of H (α-helix), G (3₁₀-helix), I (π-helix), E (extended β-strand), B (isolated β-bridge), T (hydrogen-bonded turn), S (bend), or '-' (coil). The assignment is computed from backbone hydrogen-bond geometry via the Kabsch–Sander algorithm.

Foldseek 3Di. A 3Di character summarizes, for each residue, the relative orientation of the Cα frame of its nearest spatial neighbor. Because it encodes fold topology rather than chemistry, 3Di alignments detect remote structural similarity that sequence alignment misses.

mmCIF coordinates. The mmCIF block holds the 3D Cartesian coordinates of each backbone atom (N, Cα, C, O) in ångströms. mmCIF is the PDB's canonical archive format — a tagged-loop text representation of the atomic model.

Sequence. Sequence gives the chain of amino acids in standard one-letter code (A=alanine, C=cysteine, …, Y=tyrosine), read N→C. It is the only feature that is directly encoded by the gene; all structural features are derived from the folded form of this sequence.